Protein AF-A0A523AR61-F1 (afdb_monomer)

Radius of gyration: 23.8 Å; Cα contacts (8 Å, |Δi|>4): 582; chains: 1; bounding box: 83×50×58 Å

Nearest PDB structures (foldseek):
  1ixc-assembly1_B-2  TM=2.707E-01  e=2.380E+00  Cupriavidus necator
  7d98-assembly1_P  TM=3.240E-01  e=8.498E+00  Cupriavidus necator
  6g1d-assembly1_A  TM=2.662E-01  e=9.029E+00  Corynebacterium glutamicum
  6g1b-assembly1_B-2  TM=2.522E-01  e=9.593E+00  Corynebacterium glutamicum

Structure (mmCIF, N/CA/C/O backbone):
data_AF-A0A523AR61-F1
#
_entry.id   AF-A0A523AR61-F1
#
loop_
_atom_site.group_PDB
_atom_site.id
_atom_site.type_symbol
_atom_site.label_atom_id
_atom_site.label_alt_id
_atom_site.label_comp_id
_atom_site.label_asym_id
_atom_site.label_entity_id
_atom_site.label_seq_id
_atom_site.pdbx_PDB_ins_code
_atom_site.Cartn_x
_atom_site.Cartn_y
_atom_site.Cartn_z
_atom_site.occupancy
_atom_site.B_iso_or_equiv
_atom_site.auth_seq_id
_atom_site.auth_comp_id
_atom_site.auth_asym_id
_atom_site.auth_atom_id
_atom_site.pdbx_PDB_model_num
ATOM 1 N N . MET A 1 1 ? -15.881 -0.225 10.773 1.00 90.69 1 MET A N 1
ATOM 2 C CA . MET A 1 1 ? -16.857 -0.546 11.837 1.00 90.69 1 MET A CA 1
ATOM 3 C C . MET A 1 1 ? -16.132 -1.216 12.992 1.00 90.69 1 MET A C 1
ATOM 5 O O . MET A 1 1 ? -15.202 -1.968 12.727 1.00 90.69 1 MET A O 1
ATOM 9 N N . LEU A 1 2 ? -16.506 -0.937 14.234 1.00 94.50 2 LEU A N 1
ATOM 10 C CA . LEU A 1 2 ? -16.004 -1.650 15.404 1.00 94.50 2 LEU A CA 1
ATOM 11 C C . LEU A 1 2 ? -16.952 -2.796 15.759 1.00 94.50 2 LEU A C 1
ATOM 13 O O . LEU A 1 2 ? -18.160 -2.597 15.837 1.00 94.50 2 LEU A O 1
ATOM 17 N N . LEU A 1 3 ? -16.383 -3.977 15.970 1.00 96.38 3 LEU A N 1
ATOM 18 C CA . LEU A 1 3 ? -17.045 -5.137 16.549 1.00 96.38 3 LEU A CA 1
ATOM 19 C C . LEU A 1 3 ? -16.499 -5.345 17.955 1.00 96.38 3 LEU A C 1
ATOM 21 O O . LEU A 1 3 ? -15.290 -5.496 18.130 1.00 96.38 3 LEU A O 1
ATOM 25 N N . PHE A 1 4 ? -17.402 -5.415 18.918 1.00 96.88 4 PHE A N 1
ATOM 26 C CA . PHE A 1 4 ? -17.143 -5.860 20.274 1.00 96.88 4 PHE A CA 1
ATOM 27 C C . PHE A 1 4 ? -17.855 -7.191 20.467 1.00 96.88 4 PHE A C 1
ATOM 29 O O . PHE A 1 4 ? -18.999 -7.353 20.036 1.00 96.88 4 PHE A O 1
ATOM 36 N N . TYR A 1 5 ? -17.185 -8.140 21.106 1.00 95.31 5 TYR A N 1
ATOM 37 C CA . TYR A 1 5 ? -17.820 -9.382 21.511 1.00 95.31 5 TYR A CA 1
ATOM 38 C C . TYR A 1 5 ? -17.422 -9.772 22.926 1.00 95.31 5 TYR A C 1
ATOM 40 O O . TYR A 1 5 ? -16.268 -9.619 23.318 1.00 95.31 5 TYR A O 1
ATOM 48 N N . ASP A 1 6 ? -18.353 -10.354 23.660 1.00 94.62 6 ASP A N 1
ATOM 49 C CA . ASP A 1 6 ? -18.067 -11.082 24.884 1.00 94.62 6 ASP A CA 1
ATOM 50 C C . ASP A 1 6 ? -18.690 -12.472 24.779 1.00 94.62 6 ASP A C 1
ATOM 52 O O . ASP A 1 6 ? -19.864 -12.624 24.456 1.00 94.62 6 ASP A O 1
ATOM 56 N N . ILE A 1 7 ? -17.867 -13.495 24.966 1.00 91.81 7 ILE A N 1
ATOM 57 C CA . ILE A 1 7 ? -18.269 -14.900 24.858 1.00 91.81 7 ILE A CA 1
ATOM 58 C C . ILE A 1 7 ? -17.690 -15.559 26.090 1.00 91.81 7 ILE A C 1
ATOM 60 O O . ILE A 1 7 ? -16.461 -15.667 26.177 1.00 91.81 7 ILE A O 1
ATOM 64 N N . LYS A 1 8 ? -18.519 -15.982 27.040 1.00 87.31 8 LYS A N 1
ATOM 65 C CA . LYS A 1 8 ? -17.988 -16.558 28.274 1.00 87.31 8 LYS A CA 1
ATOM 66 C C . LYS A 1 8 ? -17.356 -17.928 28.000 1.00 87.31 8 LYS A C 1
ATOM 68 O O . LYS A 1 8 ? -17.849 -18.662 27.143 1.00 87.31 8 LYS A O 1
ATOM 73 N N . PRO A 1 9 ? -16.250 -18.296 28.672 1.00 84.00 9 PRO A N 1
ATOM 74 C CA . PRO A 1 9 ? -15.603 -19.596 28.468 1.00 84.00 9 PRO A CA 1
ATOM 75 C C . PRO A 1 9 ? -16.558 -20.794 28.598 1.00 84.00 9 PRO A C 1
ATOM 77 O O . PRO A 1 9 ? -16.481 -21.729 27.806 1.00 84.00 9 PRO A O 1
ATOM 80 N N . GLU A 1 10 ? -17.485 -20.739 29.551 1.00 81.56 10 GLU A N 1
ATOM 81 C CA . GLU A 1 10 ? -18.520 -21.744 29.809 1.00 81.56 10 GLU A CA 1
ATOM 82 C C . GLU A 1 10 ? -19.545 -21.892 28.667 1.00 81.56 10 GLU A C 1
ATOM 84 O O . GLU A 1 10 ? -20.107 -22.977 28.474 1.00 81.56 10 GLU A O 1
ATOM 89 N N . GLU A 1 11 ? -19.738 -20.831 27.881 1.00 75.12 11 GLU A N 1
ATOM 90 C CA . GLU A 1 11 ? -20.634 -20.755 26.721 1.00 75.12 11 GLU A CA 1
ATOM 91 C C . GLU A 1 11 ? -19.897 -21.120 25.407 1.00 75.12 11 GLU A C 1
ATOM 93 O O . GLU A 1 11 ? -20.516 -21.531 24.423 1.00 75.12 11 GLU A O 1
ATOM 98 N N . ASP A 1 12 ? -18.556 -21.087 25.387 1.00 81.50 12 ASP A N 1
ATOM 99 C CA . ASP A 1 12 ? -17.712 -21.358 24.206 1.00 81.50 12 ASP A CA 1
ATOM 100 C C . ASP A 1 12 ? -17.433 -22.858 23.957 1.00 81.50 12 ASP A C 1
ATOM 102 O O . ASP A 1 12 ? -16.378 -23.243 23.447 1.00 81.50 12 ASP A O 1
ATOM 106 N N . ARG A 1 13 ? -18.390 -23.746 24.270 1.00 69.44 13 ARG A N 1
ATOM 107 C CA . ARG A 1 13 ? -18.217 -25.217 24.162 1.00 69.44 13 ARG A CA 1
ATOM 108 C C . ARG A 1 13 ? -17.865 -25.716 22.754 1.00 69.44 13 ARG A C 1
ATOM 110 O O . ARG A 1 13 ? -17.332 -26.808 22.601 1.00 69.44 13 ARG A O 1
ATOM 117 N N . HIS A 1 14 ? -18.155 -24.918 21.727 1.00 76.12 14 HIS A N 1
ATOM 118 C CA . HIS A 1 14 ? -17.950 -25.264 20.316 1.00 76.12 14 HIS A CA 1
ATOM 119 C C . HIS A 1 14 ? -16.815 -24.464 19.654 1.00 76.12 14 HIS A C 1
ATOM 121 O O . HIS A 1 14 ? -16.672 -24.494 18.426 1.00 76.12 14 HIS A O 1
ATOM 127 N N . GLY A 1 15 ? -16.034 -23.704 20.433 1.00 88.94 15 GLY A N 1
ATOM 128 C CA . GLY A 1 15 ? -14.954 -22.860 19.918 1.00 88.94 15 GLY A CA 1
ATOM 129 C C . GLY A 1 15 ? -15.441 -21.753 18.977 1.00 88.94 15 GLY A C 1
ATOM 130 O O . GLY A 1 15 ? -14.740 -21.398 18.021 1.00 88.94 15 GLY A O 1
ATOM 131 N N . ALA A 1 16 ? -16.639 -21.217 19.218 1.00 89.56 16 ALA A N 1
ATOM 132 C CA . ALA A 1 16 ? -17.219 -20.111 18.466 1.00 89.56 16 ALA A CA 1
ATOM 133 C C . ALA A 1 16 ? -16.291 -18.887 18.473 1.00 89.56 16 ALA A C 1
ATOM 135 O O . ALA A 1 16 ? -16.094 -18.266 17.426 1.00 89.56 16 ALA A O 1
ATOM 136 N N . ARG A 1 17 ? -15.606 -18.613 19.594 1.00 91.69 17 ARG A N 1
ATOM 137 C CA . ARG A 1 17 ? -14.592 -17.548 19.676 1.00 91.69 17 ARG A CA 1
ATOM 138 C C . ARG A 1 17 ? -13.453 -17.759 18.679 1.00 91.69 17 ARG A C 1
ATOM 140 O O . ARG A 1 17 ? -13.050 -16.829 17.981 1.00 91.69 17 ARG A O 1
ATOM 147 N N . ILE A 1 18 ? -12.924 -18.981 18.591 1.00 92.50 18 ILE A N 1
ATOM 148 C CA . ILE A 1 18 ? -11.824 -19.312 17.672 1.00 92.50 18 ILE A CA 1
ATOM 149 C C . ILE A 1 18 ? -12.289 -19.170 16.222 1.00 92.50 18 ILE A C 1
ATOM 151 O O . ILE A 1 18 ? -11.563 -18.601 15.400 1.00 92.50 18 ILE A O 1
ATOM 155 N N . ARG A 1 19 ? -13.495 -19.659 15.900 1.00 94.81 19 ARG A N 1
ATOM 156 C CA . ARG A 1 19 ? -14.082 -19.505 14.561 1.00 94.81 19 ARG A CA 1
ATOM 157 C C . ARG A 1 19 ? -14.263 -18.033 14.203 1.00 94.81 19 ARG A C 1
ATOM 159 O O . ARG A 1 19 ? -13.851 -17.640 13.113 1.00 94.81 19 ARG A O 1
ATOM 166 N N . LEU A 1 20 ? -14.771 -17.224 15.135 1.00 95.44 20 LEU A N 1
ATOM 167 C CA . LEU A 1 20 ? -14.940 -15.786 14.947 1.00 95.44 20 LEU A CA 1
ATOM 168 C C . LEU A 1 20 ? -13.596 -15.119 14.669 1.00 95.44 20 LEU A C 1
ATOM 170 O O . LEU A 1 20 ? -13.429 -14.515 13.617 1.00 95.44 20 LEU A O 1
ATOM 174 N N . VAL A 1 21 ? -12.592 -15.302 15.528 1.00 95.44 21 VAL A N 1
ATOM 175 C CA . VAL A 1 21 ? -11.259 -14.701 15.335 1.00 95.44 21 VAL A CA 1
ATOM 176 C C . VAL A 1 21 ? -10.637 -15.102 13.993 1.00 95.44 21 VAL A C 1
ATOM 178 O O . VAL A 1 21 ? -10.048 -14.263 13.305 1.00 95.44 21 VAL A O 1
ATOM 181 N N . ARG A 1 22 ? -10.763 -16.372 13.588 1.00 95.38 22 ARG A N 1
ATOM 182 C CA . ARG A 1 22 ? -10.279 -16.841 12.279 1.00 95.38 22 ARG A CA 1
ATOM 183 C C . ARG A 1 22 ? -11.011 -16.150 11.133 1.00 95.38 22 ARG A C 1
ATOM 185 O O . ARG A 1 22 ? -10.357 -15.706 10.187 1.00 95.38 22 ARG A O 1
ATOM 192 N N . LEU A 1 23 ? -12.332 -16.028 11.230 1.00 95.75 23 LEU A N 1
ATOM 193 C CA . LEU A 1 23 ? -13.145 -15.358 10.224 1.00 95.75 23 LEU A CA 1
ATOM 194 C C . LEU A 1 23 ? -12.807 -13.865 10.143 1.00 95.75 23 LEU A C 1
ATOM 196 O O . LEU A 1 23 ? -12.518 -13.378 9.055 1.00 95.75 23 LEU A O 1
ATOM 200 N N . LEU A 1 24 ? -12.717 -13.162 11.273 1.00 95.50 24 LEU A N 1
ATOM 201 C CA . LEU A 1 24 ? -12.335 -11.747 11.317 1.00 95.50 24 LEU A CA 1
ATOM 202 C C . LEU A 1 24 ? -10.972 -11.522 10.648 1.00 95.50 24 LEU A C 1
ATOM 204 O O . LEU A 1 24 ? -10.848 -10.651 9.789 1.00 95.50 24 LEU A O 1
ATOM 208 N N . ARG A 1 25 ? -9.968 -12.365 10.931 1.00 92.94 25 ARG A N 1
ATOM 209 C CA . ARG A 1 25 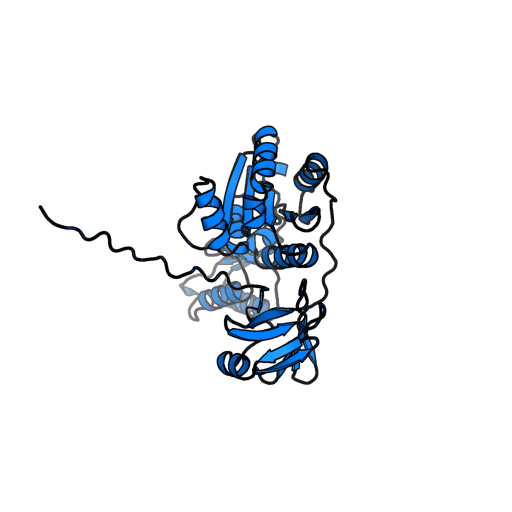? -8.660 -12.311 10.247 1.00 92.94 25 ARG A CA 1
ATOM 210 C C . ARG A 1 25 ? -8.775 -12.561 8.742 1.00 92.94 25 ARG A C 1
ATOM 212 O O . ARG A 1 25 ? -8.189 -11.814 7.958 1.00 92.94 25 ARG A O 1
ATOM 219 N N . LYS A 1 26 ? -9.543 -13.578 8.328 1.00 91.81 26 LYS A N 1
ATOM 220 C CA . LYS A 1 26 ? -9.808 -13.902 6.910 1.00 91.81 26 LYS A CA 1
ATOM 221 C C . LYS A 1 26 ? -10.443 -12.715 6.177 1.00 91.81 26 LYS A C 1
ATOM 223 O O . LYS A 1 26 ? -10.067 -12.438 5.041 1.00 91.81 26 LYS A O 1
ATOM 228 N N . LYS A 1 27 ? -11.343 -11.982 6.838 1.00 90.25 27 LYS A N 1
ATOM 229 C CA . LYS A 1 27 ? -12.013 -10.781 6.308 1.00 90.25 27 LYS A CA 1
ATOM 230 C C . LYS A 1 27 ? -11.173 -9.502 6.425 1.00 90.25 27 LYS A C 1
ATOM 232 O O . LYS A 1 27 ? -11.626 -8.428 6.044 1.00 90.25 27 LYS A O 1
ATOM 237 N N . GLY A 1 28 ? -9.930 -9.594 6.902 1.00 87.62 28 GLY A N 1
ATOM 238 C CA . GLY A 1 28 ? -9.032 -8.446 7.026 1.00 87.62 28 GLY A CA 1
ATOM 239 C C . GLY A 1 28 ? -9.343 -7.529 8.208 1.00 87.62 28 GLY A C 1
ATOM 240 O O . GLY A 1 28 ? -8.922 -6.375 8.190 1.00 87.62 28 GLY A O 1
ATOM 241 N N . GLY A 1 29 ? -10.059 -8.035 9.212 1.00 91.56 29 GLY A N 1
ATOM 242 C CA . GLY A 1 29 ? -10.259 -7.360 10.482 1.00 91.56 29 GLY A CA 1
ATOM 243 C C . GLY A 1 29 ? -8.946 -7.167 11.236 1.00 91.56 29 GLY A C 1
ATOM 244 O O . GLY A 1 29 ? -8.053 -8.019 11.201 1.00 91.56 29 GLY A O 1
ATOM 245 N N . ILE A 1 30 ? -8.846 -6.037 11.925 1.00 89.50 30 ILE A N 1
ATOM 246 C CA . ILE A 1 30 ? -7.683 -5.654 12.719 1.00 89.50 30 ILE A CA 1
ATOM 247 C C . ILE A 1 30 ? -8.055 -5.759 14.199 1.00 89.50 30 ILE A C 1
ATOM 249 O O . ILE A 1 30 ? -8.997 -5.088 14.625 1.00 89.50 30 ILE A O 1
ATOM 253 N N . PRO A 1 31 ? -7.338 -6.568 14.997 1.00 92.25 31 PRO A N 1
ATOM 254 C CA . PRO A 1 31 ? -7.573 -6.621 16.430 1.00 92.25 31 PRO A CA 1
ATOM 255 C C . PRO A 1 31 ? -7.095 -5.317 17.075 1.00 92.25 31 PRO A C 1
ATOM 257 O O . PRO A 1 31 ? -5.940 -4.925 16.907 1.00 92.25 31 PRO A O 1
ATOM 260 N N . ILE A 1 32 ? -7.985 -4.663 17.815 1.00 88.94 32 ILE A N 1
ATOM 261 C CA . ILE A 1 32 ? -7.664 -3.506 18.661 1.00 88.94 32 ILE A CA 1
ATOM 262 C C . ILE A 1 32 ? -7.404 -3.989 20.091 1.00 88.94 32 ILE A C 1
ATOM 264 O O . ILE A 1 32 ? -6.420 -3.609 20.718 1.00 88.94 32 ILE A O 1
ATOM 268 N N . GLN A 1 33 ? -8.258 -4.891 20.576 1.00 90.31 33 GLN A N 1
ATOM 269 C CA . GLN A 1 33 ? -8.109 -5.631 21.829 1.00 90.31 33 GLN A CA 1
ATOM 270 C C . GLN A 1 33 ? -8.530 -7.090 21.600 1.00 90.31 33 GLN A C 1
ATOM 272 O O . GLN A 1 33 ? -8.920 -7.460 20.493 1.00 90.31 33 GLN A O 1
ATOM 277 N N . ARG A 1 34 ? -8.459 -7.942 22.634 1.00 90.06 34 ARG A N 1
ATOM 278 C CA . ARG A 1 34 ? -8.831 -9.366 22.511 1.00 90.06 34 ARG A CA 1
ATOM 279 C C . ARG A 1 34 ? -10.245 -9.549 21.944 1.00 90.06 34 ARG A C 1
ATOM 281 O O . ARG A 1 34 ? -10.419 -10.375 21.057 1.00 90.06 34 ARG A O 1
ATOM 288 N N . SER A 1 35 ? -11.200 -8.759 22.425 1.00 94.19 35 SER A N 1
ATOM 289 C CA . SER A 1 35 ? -12.630 -8.793 22.089 1.00 94.19 35 SER A CA 1
ATOM 290 C C . SER A 1 35 ? -13.098 -7.638 21.197 1.00 94.19 35 SER A C 1
ATOM 292 O O . SER A 1 35 ? -14.284 -7.543 20.898 1.00 94.19 35 SER A O 1
ATOM 294 N N . THR A 1 36 ? -12.183 -6.774 20.746 1.00 95.56 36 THR A N 1
ATOM 295 C CA . THR A 1 36 ? -12.521 -5.554 19.996 1.00 95.56 36 THR A CA 1
ATOM 296 C C . THR A 1 36 ? -11.782 -5.529 18.671 1.00 95.56 36 THR A C 1
ATOM 298 O O . THR A 1 36 ? -10.549 -5.573 18.638 1.00 95.56 36 THR A O 1
ATOM 301 N N . TRP A 1 37 ? -12.525 -5.434 17.574 1.00 95.38 37 TRP A N 1
ATOM 302 C CA . TRP A 1 37 ? -12.000 -5.557 16.219 1.00 95.38 37 TRP A CA 1
ATOM 303 C C . TRP A 1 37 ? -12.475 -4.421 15.327 1.00 95.38 37 TRP A C 1
ATOM 305 O O . TRP A 1 37 ? -13.653 -4.081 15.302 1.00 95.38 37 TRP A O 1
ATOM 315 N N . LEU A 1 38 ? -11.559 -3.874 14.535 1.00 92.81 38 LEU A N 1
ATOM 316 C CA . LEU A 1 38 ? -11.870 -2.934 13.471 1.00 92.81 38 LEU A CA 1
ATOM 317 C C . LEU A 1 38 ? -12.059 -3.694 12.158 1.00 92.81 38 LEU A C 1
ATOM 319 O O . LEU A 1 38 ? -11.165 -4.413 11.711 1.00 92.81 38 LEU A O 1
ATOM 323 N N . LEU A 1 39 ? -13.222 -3.526 11.538 1.00 92.25 39 LEU A N 1
ATOM 324 C CA . LEU A 1 39 ? -13.642 -4.262 10.351 1.00 92.25 39 LEU A CA 1
ATOM 325 C C . LEU A 1 39 ? -13.816 -3.342 9.139 1.00 92.25 39 LEU A C 1
ATOM 327 O O . LEU A 1 39 ? -14.394 -2.255 9.286 1.00 92.25 39 LEU A O 1
ATOM 331 N N . PRO A 1 40 ? -13.370 -3.786 7.945 1.00 86.25 40 PRO A N 1
ATOM 332 C CA . PRO A 1 40 ? -13.609 -3.067 6.697 1.00 86.25 40 PRO A CA 1
ATOM 333 C C . PRO A 1 40 ? -15.076 -3.124 6.256 1.00 86.25 40 PRO A C 1
ATOM 335 O O . PRO A 1 40 ? -15.569 -2.161 5.679 1.00 86.25 40 PRO A O 1
ATOM 338 N N . SER A 1 41 ? -15.766 -4.232 6.530 1.00 88.75 41 SER A N 1
ATOM 339 C CA . SER A 1 41 ? -17.131 -4.512 6.074 1.00 88.75 41 SER A CA 1
ATOM 340 C C . SER A 1 41 ? -17.716 -5.713 6.818 1.00 88.75 41 SER A C 1
ATOM 342 O O . SER A 1 41 ? -16.961 -6.555 7.312 1.00 88.75 41 SER A O 1
ATOM 344 N N . LEU A 1 42 ? -19.044 -5.817 6.828 1.00 91.38 42 LEU A N 1
ATOM 345 C CA . LEU A 1 42 ? -19.785 -7.021 7.206 1.00 91.38 42 LEU A CA 1
ATOM 346 C C . LEU A 1 42 ? -20.217 -7.769 5.952 1.00 91.38 42 LEU A C 1
ATOM 348 O O . LEU A 1 42 ? -20.625 -7.142 4.978 1.00 91.38 42 LEU A O 1
ATOM 352 N N . ASP A 1 43 ? -20.160 -9.093 5.991 1.00 92.62 43 ASP A N 1
ATOM 353 C CA . ASP A 1 43 ? -20.754 -9.945 4.967 1.00 92.62 43 ASP A CA 1
ATOM 354 C C . ASP A 1 43 ? -21.632 -11.027 5.595 1.00 92.62 43 ASP A C 1
ATOM 356 O O . ASP A 1 43 ? -21.643 -11.202 6.814 1.00 92.62 43 ASP A O 1
ATOM 360 N N . GLU A 1 44 ? -22.381 -11.748 4.762 1.00 95.81 44 GLU A N 1
ATOM 361 C CA . GLU A 1 44 ? -23.329 -12.763 5.227 1.00 95.81 44 GLU A CA 1
ATOM 362 C C . GLU A 1 44 ? -22.671 -13.874 6.054 1.00 95.81 44 GLU A C 1
ATOM 364 O O . GLU A 1 44 ? -23.255 -14.332 7.032 1.00 95.81 44 GLU A O 1
ATOM 369 N N . GLU A 1 45 ? -21.458 -14.308 5.685 1.00 96.38 45 GLU A N 1
ATOM 370 C CA . GLU A 1 45 ? -20.722 -15.350 6.417 1.00 96.38 45 GLU A CA 1
ATOM 371 C C . GLU A 1 45 ? -20.431 -14.884 7.849 1.00 96.38 45 GLU A C 1
ATOM 373 O O . GLU A 1 45 ? -20.647 -15.634 8.803 1.00 96.38 45 GLU A O 1
ATOM 378 N N . LEU A 1 46 ? -19.975 -13.636 8.008 1.00 96.19 46 LEU A N 1
ATOM 379 C CA . LEU A 1 46 ? -19.734 -13.048 9.320 1.00 96.19 46 LEU A CA 1
ATOM 380 C C . LEU A 1 46 ? -21.037 -12.836 10.094 1.00 96.19 46 LEU A C 1
ATOM 382 O O . LEU A 1 46 ? -21.094 -13.203 11.263 1.00 96.19 46 LEU A O 1
ATOM 386 N N . MET A 1 47 ? -22.083 -12.312 9.454 1.00 96.38 47 MET A N 1
ATOM 387 C CA . MET A 1 47 ? -23.374 -12.073 10.109 1.00 96.38 47 MET A CA 1
ATOM 388 C C . MET A 1 47 ? -23.986 -13.356 10.676 1.00 96.38 47 MET A C 1
ATOM 390 O O . MET A 1 47 ? -24.404 -13.364 11.830 1.00 96.38 47 MET A O 1
ATOM 394 N N . ARG A 1 48 ? -23.961 -14.460 9.919 1.00 96.25 48 ARG A N 1
ATOM 395 C CA . ARG A 1 48 ? -24.466 -15.762 10.393 1.00 96.25 48 ARG A CA 1
ATOM 396 C C . ARG A 1 48 ? -23.731 -16.246 11.641 1.00 96.25 48 ARG A C 1
ATOM 398 O O . ARG A 1 48 ? -24.363 -16.730 12.572 1.00 96.25 48 ARG A O 1
ATOM 405 N N . LEU A 1 49 ? -22.405 -16.099 11.675 1.00 95.44 49 LEU A N 1
ATOM 406 C CA . LEU A 1 49 ? -21.617 -16.503 12.840 1.00 95.44 49 LEU A CA 1
ATOM 407 C C . LEU A 1 49 ? -21.873 -15.601 14.056 1.00 95.44 49 LEU A C 1
ATOM 409 O O . LEU A 1 49 ? -21.856 -16.086 15.182 1.00 95.44 49 LEU A O 1
ATOM 413 N N . LEU A 1 50 ? -22.089 -14.300 13.844 1.00 95.69 50 LEU A N 1
ATOM 414 C CA . LEU A 1 50 ? -22.423 -13.376 14.929 1.00 95.69 50 LEU A CA 1
ATOM 415 C C . LEU A 1 50 ? -23.792 -13.700 15.545 1.00 95.69 50 LEU A C 1
ATOM 417 O O . LEU A 1 50 ? -23.900 -13.689 16.768 1.00 95.69 50 LEU A O 1
ATOM 421 N N . GLU A 1 51 ? -24.798 -14.047 14.737 1.00 95.38 51 GLU A N 1
ATOM 422 C CA . GLU A 1 51 ? -26.106 -14.486 15.250 1.00 95.38 51 GLU A CA 1
ATOM 423 C C . GLU A 1 51 ? -26.017 -15.820 16.000 1.00 95.38 51 GLU A C 1
ATOM 425 O O . GLU A 1 51 ? -26.521 -15.919 17.115 1.00 95.38 51 GLU A O 1
ATOM 430 N N . GLU A 1 52 ? -25.265 -16.801 15.484 1.00 93.94 52 GLU A N 1
ATOM 431 C CA . GLU A 1 52 ? -25.024 -18.066 16.202 1.00 93.94 52 GLU A CA 1
ATOM 432 C C . GLU A 1 52 ? -24.418 -17.827 17.599 1.00 93.94 52 GLU A C 1
ATOM 434 O O . GLU A 1 52 ? -24.726 -18.531 18.562 1.00 93.94 52 GLU A O 1
ATOM 439 N N . ILE A 1 53 ? -23.528 -16.836 17.723 1.00 93.75 53 ILE A N 1
ATOM 440 C CA . ILE A 1 53 ? -22.924 -16.466 19.008 1.00 93.75 53 ILE A CA 1
ATOM 441 C C . ILE A 1 53 ? -23.967 -15.842 19.940 1.00 93.75 53 ILE A C 1
ATOM 443 O O . ILE A 1 53 ? -23.987 -16.185 21.123 1.00 93.75 53 ILE A O 1
ATOM 447 N N . ARG A 1 54 ? -24.841 -14.971 19.422 1.00 93.25 54 ARG A N 1
ATOM 448 C CA . ARG A 1 54 ? -25.919 -14.343 20.202 1.00 93.25 54 ARG A CA 1
ATOM 449 C C . ARG A 1 54 ? -26.914 -15.369 20.732 1.00 93.25 54 ARG A C 1
ATOM 451 O O . ARG A 1 54 ? -27.255 -15.325 21.910 1.00 93.25 54 ARG A O 1
ATOM 458 N N . GLU A 1 55 ? -27.324 -16.325 19.902 1.00 92.12 55 GLU A N 1
ATOM 459 C CA . GLU A 1 55 ? -28.233 -17.416 20.289 1.00 92.12 55 GLU A CA 1
ATOM 460 C C . GLU A 1 55 ? -27.672 -18.279 21.430 1.00 92.12 55 GLU A C 1
ATOM 462 O O . GLU A 1 55 ? -28.424 -18.839 22.224 1.00 92.12 55 GLU A O 1
ATOM 467 N N . LYS A 1 56 ? -26.343 -18.361 21.541 1.00 89.88 56 LYS A N 1
ATOM 468 C CA . LYS A 1 56 ? -25.637 -19.123 22.581 1.00 89.88 56 LYS A CA 1
ATOM 469 C C . LYS A 1 56 ? -25.330 -18.313 23.844 1.00 89.88 56 LYS A C 1
ATOM 471 O O . LYS A 1 56 ? -24.605 -18.808 24.702 1.00 89.88 56 LYS A O 1
ATOM 476 N N . GLY A 1 57 ? -25.872 -17.100 23.963 1.00 90.31 57 GLY A N 1
ATOM 477 C CA . GLY A 1 57 ? -25.695 -16.222 25.126 1.00 90.31 57 GLY A CA 1
ATOM 478 C C . GLY A 1 57 ? -24.534 -15.230 25.013 1.00 90.31 57 GLY A C 1
ATOM 479 O O . GLY A 1 57 ? -24.369 -14.388 25.893 1.00 90.31 57 GLY A O 1
ATOM 480 N N . GLY A 1 58 ? -23.767 -15.269 23.918 1.00 92.69 58 GLY A N 1
ATOM 481 C CA . GLY A 1 58 ? -22.696 -14.310 23.675 1.00 92.69 58 GLY A CA 1
ATOM 482 C C . GLY A 1 58 ? -23.229 -12.903 23.397 1.00 92.69 58 GLY A C 1
ATOM 483 O O . GLY A 1 58 ? -24.241 -12.709 22.722 1.00 92.69 58 GLY A O 1
ATOM 484 N N . VAL A 1 59 ? -22.512 -11.890 23.873 1.00 94.81 59 VAL A N 1
ATOM 485 C CA . VAL A 1 59 ? -22.838 -10.482 23.631 1.00 94.81 59 VAL A CA 1
ATOM 486 C C . VAL A 1 59 ? -22.073 -10.004 22.407 1.00 94.81 59 VAL A C 1
ATOM 488 O O . VAL A 1 59 ? -20.852 -10.115 22.354 1.00 94.81 59 VAL A O 1
ATOM 491 N N . ILE A 1 60 ? -22.779 -9.435 21.432 1.00 95.56 60 ILE A N 1
ATOM 492 C CA . ILE A 1 60 ? -22.194 -8.802 20.247 1.00 95.56 60 ILE A CA 1
ATOM 493 C C . ILE A 1 60 ? -22.668 -7.353 20.189 1.00 95.56 60 ILE A C 1
ATOM 495 O O . ILE A 1 60 ? -23.866 -7.090 20.263 1.00 95.56 60 ILE A O 1
ATOM 499 N N . PHE A 1 61 ? -21.739 -6.419 20.006 1.00 95.19 61 PHE A N 1
ATOM 500 C CA . PHE A 1 61 ? -22.052 -5.016 19.766 1.00 95.19 61 PHE A CA 1
ATOM 501 C C . PHE A 1 61 ? -21.292 -4.505 18.544 1.00 95.19 61 PHE A C 1
ATOM 503 O O . PHE A 1 61 ? -20.091 -4.739 18.383 1.00 95.19 61 PHE A O 1
ATOM 510 N N . LEU A 1 62 ? -22.007 -3.802 17.671 1.00 94.69 62 LEU A N 1
ATOM 511 C CA . LEU A 1 62 ? -21.465 -3.189 16.470 1.00 94.69 62 LEU A CA 1
ATOM 512 C C . LEU A 1 62 ? -21.600 -1.677 16.589 1.00 94.69 62 LEU A C 1
ATOM 514 O O . LEU A 1 62 ? -22.675 -1.169 16.890 1.00 94.69 62 LEU A O 1
ATOM 518 N N . SER A 1 63 ? -20.513 -0.964 16.319 1.00 93.06 63 SER A N 1
ATOM 519 C CA . SER A 1 63 ? -20.509 0.494 16.268 1.00 93.06 63 SER A CA 1
ATOM 520 C C . SER A 1 63 ? -19.925 0.968 14.955 1.00 93.06 63 SER A C 1
ATOM 522 O O . SER A 1 63 ? -18.908 0.452 14.472 1.00 93.06 63 SER A O 1
ATOM 524 N N . GLU A 1 64 ? -20.509 2.023 14.400 1.00 89.44 64 GLU A N 1
ATOM 525 C CA . GLU A 1 64 ? -19.826 2.782 13.366 1.00 89.44 64 GLU A CA 1
ATOM 526 C C . GLU A 1 64 ? -18.480 3.290 13.891 1.00 89.44 64 GLU A C 1
ATOM 528 O O . GLU A 1 64 ? -18.306 3.583 15.076 1.00 89.44 64 GLU A O 1
ATOM 533 N N . TRP A 1 65 ? -17.495 3.330 12.995 1.00 85.75 65 TRP A N 1
ATOM 534 C CA . TRP A 1 65 ? -16.161 3.832 13.299 1.00 85.75 65 TRP A CA 1
ATOM 535 C C . TRP A 1 65 ? -15.861 5.002 12.382 1.00 85.75 65 TRP A C 1
ATOM 537 O O . TRP A 1 65 ? -15.756 4.822 11.166 1.00 85.75 65 TRP A O 1
ATOM 547 N N . LYS A 1 66 ? -15.674 6.176 12.977 1.00 85.12 66 LYS A N 1
ATOM 548 C CA . LYS A 1 66 ? -15.199 7.372 12.293 1.00 85.12 66 LYS A CA 1
ATOM 549 C C . LYS A 1 66 ? -13.939 7.848 13.016 1.00 85.12 66 LYS A C 1
ATOM 551 O O . LYS A 1 66 ? -14.058 8.452 14.079 1.00 85.12 66 LYS A O 1
ATOM 556 N N . PRO A 1 67 ? -12.739 7.529 12.500 1.00 82.38 67 PRO A N 1
ATOM 557 C CA . PRO A 1 67 ? -11.510 7.958 13.145 1.00 82.38 67 PRO A CA 1
ATOM 558 C C . PRO A 1 67 ? -11.420 9.483 13.082 1.00 82.38 67 PRO A C 1
ATOM 560 O O . PRO A 1 67 ? -11.653 10.071 12.025 1.00 82.38 67 PRO A O 1
ATOM 563 N N . ILE A 1 68 ? -11.078 10.095 14.212 1.00 81.44 68 ILE A N 1
ATOM 564 C CA . ILE A 1 68 ? -10.759 11.518 14.316 1.00 81.44 68 ILE A CA 1
ATOM 565 C C . ILE A 1 68 ? -9.246 11.597 14.552 1.00 81.44 68 ILE A C 1
ATOM 567 O O . ILE A 1 68 ? -8.778 11.120 15.592 1.00 81.44 68 ILE A O 1
ATOM 571 N N . PRO A 1 69 ? -8.458 12.122 13.598 1.00 77.19 69 PRO A N 1
ATOM 572 C CA . PRO A 1 69 ? -7.032 12.343 13.786 1.00 77.19 69 PRO A CA 1
ATOM 573 C C . PRO A 1 69 ? -6.760 13.150 15.055 1.00 77.19 69 PRO A C 1
ATOM 575 O O . PRO A 1 69 ? -7.419 14.153 15.323 1.00 77.19 69 PRO A O 1
ATOM 578 N N . LEU A 1 70 ? -5.741 12.757 15.824 1.00 78.69 70 LEU A N 1
ATOM 579 C CA . LEU A 1 70 ? -5.426 13.435 17.084 1.00 78.69 70 LEU A CA 1
ATOM 580 C C . LEU A 1 70 ? -5.143 14.931 16.879 1.00 78.69 70 LEU A C 1
ATOM 582 O O . LEU A 1 70 ? -5.478 15.729 17.746 1.00 78.69 70 LEU A O 1
ATOM 586 N N . ARG A 1 71 ? -4.581 15.320 15.730 1.00 80.06 71 ARG A N 1
ATOM 587 C CA . ARG A 1 71 ? -4.351 16.720 15.345 1.00 80.06 71 ARG A CA 1
ATOM 588 C C . ARG A 1 71 ? -5.626 17.549 15.191 1.00 80.06 71 ARG A C 1
ATOM 590 O O . ARG A 1 71 ? -5.575 18.743 15.444 1.00 80.06 71 ARG A O 1
ATOM 597 N N . GLU A 1 72 ? -6.755 16.951 14.816 1.00 79.62 72 GLU A N 1
ATOM 598 C CA . GLU A 1 72 ? -8.030 17.685 14.757 1.00 79.62 72 GLU A CA 1
ATOM 599 C C . GLU A 1 72 ? -8.513 18.078 16.161 1.00 79.62 72 GLU A C 1
ATOM 601 O O . GLU A 1 72 ? -9.162 19.104 16.341 1.00 79.62 72 GLU A O 1
ATOM 606 N N . ILE A 1 73 ? -8.148 17.286 17.172 1.00 82.94 73 ILE A N 1
ATOM 607 C CA . ILE A 1 73 ? -8.474 17.544 18.580 1.00 82.94 73 ILE A CA 1
ATOM 608 C C . ILE A 1 73 ? -7.396 18.427 19.226 1.00 82.94 73 ILE A C 1
ATOM 610 O O . ILE A 1 73 ? -7.680 19.331 20.016 1.00 82.94 73 ILE A O 1
ATOM 614 N N . LYS A 1 74 ? -6.128 18.163 18.902 1.00 81.69 74 LYS A N 1
ATOM 615 C CA . LYS A 1 74 ? -4.967 18.808 19.504 1.00 81.69 74 LYS A CA 1
ATOM 616 C C . LYS A 1 74 ? -4.665 20.131 18.801 1.00 81.69 74 LYS A C 1
ATOM 618 O O . LYS A 1 74 ? -4.063 20.161 17.735 1.00 81.69 74 LYS A O 1
ATOM 623 N N . LYS A 1 75 ? -4.994 21.240 19.465 1.00 71.94 75 LYS A N 1
ATOM 624 C CA . LYS A 1 75 ? -4.800 22.605 18.941 1.00 71.94 75 LYS A CA 1
ATOM 625 C C . LYS A 1 75 ? -3.337 23.077 18.877 1.00 71.94 75 LYS A C 1
ATOM 627 O O . LYS A 1 75 ? -3.075 24.124 18.297 1.00 71.94 75 LYS A O 1
ATOM 632 N N . SER A 1 76 ? -2.389 22.362 19.490 1.00 76.75 76 SER A N 1
ATOM 633 C CA . SER A 1 76 ? -0.988 22.798 19.587 1.00 76.75 76 SER A CA 1
ATOM 634 C C . SER A 1 76 ? 0.023 21.644 19.628 1.00 76.75 76 SER A C 1
ATOM 636 O O . SER A 1 76 ? -0.298 20.490 19.915 1.00 76.75 76 SER A O 1
ATOM 638 N N . GLY A 1 77 ? 1.290 21.957 19.360 1.00 79.50 77 GLY A N 1
ATOM 639 C CA . GLY A 1 77 ? 2.410 21.015 19.387 1.00 79.50 77 GLY A CA 1
ATOM 640 C C . GLY A 1 77 ? 2.857 20.543 17.999 1.00 79.50 77 GLY A C 1
ATOM 641 O O . GLY A 1 77 ? 2.251 20.900 16.992 1.00 79.50 77 GLY A O 1
ATOM 642 N N . PRO A 1 78 ? 3.951 19.766 17.939 1.00 87.69 78 PRO A N 1
ATOM 643 C CA . PRO A 1 78 ? 4.618 19.470 16.679 1.00 87.69 78 PRO A CA 1
ATOM 644 C C . PRO A 1 78 ? 3.788 18.519 15.818 1.00 87.69 78 PRO A C 1
ATOM 646 O O . PRO A 1 78 ? 3.273 17.519 16.324 1.00 87.69 78 PRO A O 1
ATOM 649 N N . ILE A 1 79 ? 3.734 18.810 14.517 1.00 93.38 79 ILE A N 1
ATOM 650 C CA . ILE A 1 79 ? 3.209 17.888 13.507 1.00 93.38 79 ILE A CA 1
ATOM 651 C C . ILE A 1 79 ? 4.184 16.718 13.381 1.00 93.38 79 ILE A C 1
ATOM 653 O O . ILE A 1 79 ? 5.400 16.917 13.323 1.00 93.38 79 ILE A O 1
ATOM 657 N N . ARG A 1 80 ? 3.651 15.500 13.336 1.00 95.62 80 ARG A N 1
ATOM 658 C CA . ARG A 1 80 ? 4.409 14.258 13.178 1.00 95.62 80 ARG A CA 1
ATOM 659 C C . ARG A 1 80 ? 4.108 13.624 11.831 1.00 95.62 80 ARG A C 1
ATOM 661 O O . ARG A 1 80 ? 2.950 13.348 11.520 1.00 95.62 80 ARG A O 1
ATOM 668 N N . VAL A 1 81 ? 5.153 13.351 11.059 1.00 97.31 81 VAL A N 1
ATOM 669 C CA . VAL A 1 81 ? 5.046 12.731 9.736 1.00 97.31 81 VAL A CA 1
ATOM 670 C C . VAL A 1 81 ? 5.867 11.451 9.692 1.00 97.3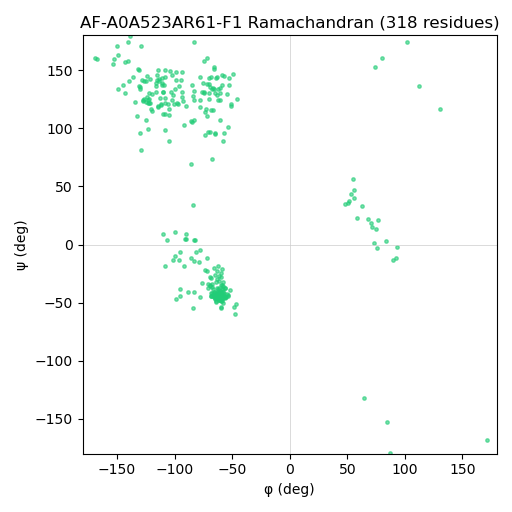1 81 VAL A C 1
ATOM 672 O O . VAL A 1 81 ? 7.076 11.466 9.906 1.00 97.31 81 VAL A O 1
ATOM 675 N N . GLY A 1 82 ? 5.212 10.333 9.386 1.00 96.62 82 GLY A N 1
ATOM 676 C CA . GLY A 1 82 ? 5.913 9.098 9.041 1.00 96.62 82 GLY A CA 1
ATOM 677 C C . GLY A 1 82 ? 6.301 9.113 7.565 1.00 96.62 82 GLY A C 1
ATOM 678 O O . GLY A 1 82 ? 5.433 9.274 6.711 1.00 96.62 82 GLY A O 1
ATOM 679 N N . VAL A 1 83 ? 7.579 8.930 7.250 1.00 96.56 83 VAL A N 1
ATOM 680 C CA . VAL A 1 83 ? 8.114 8.980 5.884 1.00 96.56 83 VAL A CA 1
ATOM 681 C C . VAL A 1 83 ? 8.573 7.589 5.460 1.00 96.56 83 VAL A C 1
ATOM 683 O O . VAL A 1 83 ? 9.459 7.007 6.077 1.00 96.56 83 VAL A O 1
ATOM 686 N N . VAL A 1 84 ? 8.009 7.054 4.380 1.00 95.12 84 VAL A N 1
ATOM 687 C CA . VAL A 1 84 ? 8.474 5.819 3.737 1.00 95.12 84 VAL A CA 1
ATOM 688 C C . VAL A 1 84 ? 9.188 6.169 2.446 1.00 95.12 84 VAL A C 1
ATOM 690 O O . VAL A 1 84 ? 8.581 6.721 1.534 1.00 95.12 84 VAL A O 1
ATOM 693 N N . ILE A 1 85 ? 10.457 5.791 2.342 1.00 93.25 85 ILE A N 1
ATOM 694 C CA . ILE A 1 85 ? 11.262 5.957 1.132 1.00 93.25 85 ILE A CA 1
ATOM 695 C C . ILE A 1 85 ? 11.358 4.607 0.429 1.00 93.25 85 ILE A C 1
ATOM 697 O O . ILE A 1 85 ? 11.760 3.600 1.025 1.00 93.25 85 ILE A O 1
ATOM 701 N N . GLN A 1 86 ? 10.957 4.574 -0.839 1.00 90.44 86 GLN A N 1
ATOM 702 C CA . GLN A 1 86 ? 10.910 3.366 -1.654 1.00 90.44 86 GLN A CA 1
ATOM 703 C C . GLN A 1 86 ? 11.760 3.507 -2.919 1.00 90.44 86 GLN A C 1
ATOM 705 O O . GLN A 1 86 ? 11.527 4.369 -3.768 1.00 90.44 86 GLN A O 1
ATOM 710 N N . GLY A 1 87 ? 12.680 2.554 -3.088 1.00 82.56 87 GLY A N 1
ATOM 711 C CA . GLY A 1 87 ? 13.631 2.524 -4.199 1.00 82.56 87 GLY A CA 1
ATOM 712 C C . GLY A 1 87 ? 14.910 3.312 -3.913 1.00 82.56 87 GLY A C 1
ATOM 713 O O . GLY A 1 87 ? 15.098 3.835 -2.820 1.00 82.56 87 GLY A O 1
ATOM 714 N N . THR A 1 88 ? 15.815 3.344 -4.892 1.00 85.69 88 THR A N 1
ATOM 715 C CA . THR A 1 88 ? 17.110 4.037 -4.768 1.00 85.69 88 THR A CA 1
ATOM 716 C C . THR A 1 88 ? 17.064 5.443 -5.338 1.00 85.69 88 THR A C 1
ATOM 718 O O . THR A 1 88 ? 17.611 6.350 -4.729 1.00 85.69 88 THR A O 1
ATOM 721 N N . ARG A 1 89 ? 16.358 5.637 -6.461 1.00 87.69 89 ARG A N 1
ATOM 722 C CA . ARG A 1 89 ? 16.359 6.892 -7.226 1.00 87.69 89 ARG A CA 1
ATOM 723 C C . ARG A 1 89 ? 16.020 8.108 -6.379 1.00 87.69 89 ARG A C 1
ATOM 725 O O . ARG A 1 89 ? 16.727 9.094 -6.443 1.00 87.69 89 ARG A O 1
ATOM 732 N N . ALA A 1 90 ? 15.000 8.020 -5.527 1.00 87.56 90 ALA A N 1
ATOM 733 C CA . ALA A 1 90 ? 14.619 9.146 -4.679 1.00 87.56 90 ALA A CA 1
ATOM 734 C C . ALA A 1 90 ? 15.734 9.586 -3.704 1.00 87.56 90 ALA A C 1
ATOM 736 O O . ALA A 1 90 ? 15.768 10.749 -3.313 1.00 87.56 90 ALA A O 1
ATOM 737 N N . ILE A 1 91 ? 16.629 8.667 -3.325 1.00 88.50 91 ILE A N 1
ATOM 738 C CA . ILE A 1 91 ? 17.814 8.935 -2.500 1.00 88.50 91 ILE A CA 1
ATOM 739 C C . ILE A 1 91 ? 18.958 9.430 -3.392 1.00 88.50 91 ILE A C 1
ATOM 741 O O . ILE A 1 91 ? 19.482 10.512 -3.165 1.00 88.50 91 ILE A O 1
ATOM 745 N N . GLU A 1 92 ? 19.309 8.662 -4.428 1.00 86.50 92 GLU A N 1
ATOM 746 C CA . GLU A 1 92 ? 20.436 8.937 -5.336 1.00 86.50 92 GLU A CA 1
ATOM 747 C C . GLU A 1 92 ? 20.275 10.269 -6.098 1.00 86.50 92 GLU A C 1
ATOM 749 O O . GLU A 1 92 ? 21.261 10.937 -6.381 1.00 86.50 92 GLU A O 1
ATOM 754 N N . GLU A 1 93 ? 19.040 10.677 -6.402 1.00 89.25 93 GLU A N 1
ATOM 755 C CA . GLU A 1 93 ? 18.705 11.935 -7.089 1.00 89.25 93 GLU A CA 1
ATOM 756 C C . GLU A 1 93 ? 18.468 13.107 -6.108 1.00 89.25 93 GLU A C 1
ATOM 758 O O . GLU A 1 93 ? 18.062 14.190 -6.525 1.00 89.25 93 GLU A O 1
ATOM 763 N N . GLY A 1 94 ? 18.667 12.911 -4.798 1.00 90.12 94 GLY A N 1
ATOM 764 C CA . GLY A 1 94 ? 18.616 13.972 -3.779 1.00 90.12 94 GLY A CA 1
ATOM 765 C C . GLY A 1 94 ? 17.218 14.469 -3.376 1.00 90.12 94 GLY A C 1
ATOM 766 O O . GLY A 1 94 ? 17.090 15.288 -2.464 1.00 90.12 94 GLY A O 1
ATOM 767 N N . MET A 1 95 ? 16.139 13.973 -3.992 1.00 92.88 95 MET A N 1
ATOM 768 C CA . MET A 1 95 ? 14.774 14.409 -3.656 1.00 92.88 95 MET A CA 1
ATOM 769 C C . MET A 1 95 ? 14.385 14.062 -2.211 1.00 92.88 95 MET A C 1
ATOM 771 O O . MET A 1 95 ? 13.708 14.848 -1.549 1.00 92.88 95 MET A O 1
ATOM 775 N N . ALA A 1 96 ? 14.819 12.902 -1.709 1.00 93.12 96 ALA A N 1
ATOM 776 C CA . ALA A 1 96 ? 14.578 12.496 -0.328 1.00 93.12 96 ALA A CA 1
ATOM 777 C C . ALA A 1 96 ? 15.164 13.509 0.657 1.00 93.12 96 ALA A C 1
ATOM 779 O O . ALA A 1 96 ? 14.458 13.976 1.546 1.00 93.12 96 ALA A O 1
ATOM 780 N N . GLU A 1 97 ? 16.420 13.899 0.455 1.00 93.25 97 GLU A N 1
ATOM 781 C CA . GLU A 1 97 ? 17.086 14.895 1.289 1.00 93.25 97 GLU A CA 1
ATOM 782 C C . GLU A 1 97 ? 16.380 16.252 1.222 1.00 93.25 97 GLU A C 1
ATOM 784 O O . GLU A 1 97 ? 16.079 16.849 2.256 1.00 93.25 97 GLU A O 1
ATOM 789 N N . ARG A 1 98 ? 16.039 16.713 0.011 1.00 95.62 98 ARG A N 1
ATOM 790 C CA . ARG A 1 98 ? 15.316 17.976 -0.192 1.00 95.62 98 ARG A CA 1
ATOM 791 C C . ARG A 1 98 ? 13.999 18.008 0.583 1.00 95.62 98 ARG A C 1
ATOM 793 O O . ARG A 1 98 ? 13.699 19.001 1.239 1.00 95.62 98 ARG A O 1
ATOM 800 N N . ILE A 1 99 ? 13.220 16.929 0.526 1.00 96.62 99 ILE A N 1
ATOM 801 C CA . ILE A 1 99 ? 11.952 16.811 1.255 1.00 96.62 99 ILE A CA 1
ATOM 802 C C . ILE A 1 99 ? 12.183 16.809 2.764 1.00 96.62 99 ILE A C 1
ATOM 804 O O . ILE A 1 99 ? 11.479 17.519 3.476 1.00 96.62 99 ILE A O 1
ATOM 808 N N . LEU A 1 100 ? 13.151 16.039 3.264 1.00 95.50 100 LEU A N 1
ATOM 809 C CA . LEU A 1 100 ? 13.422 15.977 4.701 1.00 95.50 100 LEU A CA 1
ATOM 810 C C . LEU A 1 100 ? 13.849 17.340 5.257 1.00 95.50 100 LEU A C 1
ATOM 812 O O . LEU A 1 100 ? 13.308 17.751 6.280 1.00 95.50 100 LEU A O 1
ATOM 816 N N . ARG A 1 101 ? 14.703 18.083 4.539 1.00 97.00 101 ARG A N 1
ATOM 817 C CA . ARG A 1 101 ? 15.079 19.462 4.900 1.00 97.00 101 ARG A CA 1
ATOM 818 C C . ARG A 1 101 ? 13.881 20.416 4.898 1.00 97.00 101 ARG A C 1
ATOM 820 O O . ARG A 1 101 ? 13.780 21.272 5.770 1.00 97.00 101 ARG A O 1
ATOM 827 N N . LEU A 1 102 ? 12.951 20.272 3.948 1.00 98.12 102 LEU A N 1
ATOM 828 C CA . LEU A 1 102 ? 11.709 21.059 3.946 1.00 98.12 102 LEU A CA 1
ATOM 829 C C . LEU A 1 102 ? 10.842 20.749 5.171 1.00 98.12 102 LEU A C 1
ATOM 831 O O . LEU A 1 102 ? 10.355 21.672 5.818 1.00 98.12 102 LEU A O 1
ATOM 835 N N . LEU A 1 103 ? 10.659 19.466 5.501 1.00 97.62 103 LEU A N 1
ATOM 836 C CA . LEU A 1 103 ? 9.884 19.049 6.674 1.00 97.62 103 LEU A CA 1
ATOM 837 C C . LEU A 1 103 ? 10.520 19.576 7.969 1.00 97.62 103 LEU A C 1
ATOM 839 O O . LEU A 1 103 ? 9.816 20.145 8.804 1.00 97.62 103 LEU A O 1
ATOM 843 N N . GLU A 1 104 ? 11.839 19.455 8.102 1.00 96.25 104 GLU A N 1
ATOM 844 C CA . GLU A 1 104 ? 12.603 20.001 9.226 1.00 96.25 104 GLU A CA 1
ATOM 845 C C . GLU A 1 104 ? 12.449 21.524 9.332 1.00 96.25 104 GLU A C 1
ATOM 847 O O . GLU A 1 104 ? 12.079 22.032 10.390 1.00 96.25 104 GLU A O 1
ATOM 852 N N . GLY A 1 105 ? 12.615 22.252 8.222 1.00 96.88 105 GLY A N 1
ATOM 853 C CA . GLY A 1 105 ? 12.417 23.704 8.164 1.00 96.88 105 GLY A CA 1
ATOM 854 C C . GLY A 1 105 ? 10.986 24.152 8.488 1.00 96.88 105 GLY A C 1
ATOM 855 O O . GLY A 1 105 ? 10.759 25.304 8.848 1.00 96.88 105 GLY A O 1
ATOM 856 N N . TRP A 1 106 ? 10.003 23.252 8.408 1.00 96.38 106 TRP A N 1
ATOM 857 C CA . TRP A 1 106 ? 8.626 23.496 8.850 1.00 96.38 106 TRP A CA 1
ATOM 858 C C . TRP A 1 106 ? 8.369 23.111 10.313 1.00 96.38 106 TRP A C 1
ATOM 860 O O . TRP A 1 106 ? 7.218 23.164 10.750 1.00 96.38 106 TRP A O 1
ATOM 870 N N . GLY A 1 107 ? 9.396 22.694 11.058 1.00 95.25 107 GLY A N 1
ATOM 871 C CA . GLY A 1 107 ? 9.272 22.217 12.437 1.00 95.25 107 GLY A CA 1
ATOM 872 C C . GLY A 1 107 ? 8.520 20.887 12.559 1.00 95.25 107 GLY A C 1
ATOM 873 O O . GLY A 1 107 ? 7.958 20.586 13.616 1.00 95.25 107 GLY A O 1
ATOM 874 N N . ILE A 1 108 ? 8.454 20.102 11.479 1.00 95.88 108 ILE A N 1
ATOM 875 C CA . ILE A 1 108 ? 7.770 18.809 11.456 1.00 95.88 108 ILE A CA 1
ATOM 876 C C . ILE A 1 108 ? 8.710 17.731 11.989 1.00 95.88 108 ILE A C 1
ATOM 878 O O . ILE A 1 108 ? 9.814 17.541 11.487 1.00 95.88 108 ILE A O 1
ATOM 882 N N . LYS A 1 109 ? 8.237 16.963 12.972 1.00 95.50 109 LYS A N 1
ATOM 883 C CA . LYS A 1 109 ? 8.947 15.781 13.462 1.00 95.50 109 LYS A CA 1
ATOM 884 C C . LYS A 1 109 ? 8.744 14.624 12.496 1.00 95.50 109 LYS A C 1
ATOM 886 O O . LYS A 1 109 ? 7.604 14.242 12.226 1.00 95.50 109 LYS A O 1
ATOM 891 N N . THR A 1 110 ? 9.834 14.049 12.009 1.00 95.25 110 THR A N 1
ATOM 892 C CA . THR A 1 110 ? 9.801 12.944 11.052 1.00 95.25 110 THR A CA 1
ATOM 893 C C . THR A 1 110 ? 10.225 11.632 11.701 1.00 95.25 110 THR A C 1
ATOM 895 O O . THR A 1 110 ? 11.096 11.596 12.565 1.00 95.25 110 THR A O 1
ATOM 898 N N . GLU A 1 111 ? 9.596 10.535 11.285 1.00 94.19 111 GLU A N 1
ATOM 899 C CA . GLU A 1 111 ? 10.126 9.187 11.495 1.00 94.19 111 GLU A CA 1
ATOM 900 C C . GLU A 1 111 ? 10.263 8.510 10.135 1.00 94.19 111 GLU A C 1
ATOM 902 O O . GLU A 1 111 ? 9.290 8.434 9.383 1.00 94.19 111 GLU A O 1
ATOM 907 N N . ILE A 1 112 ? 11.461 8.029 9.808 1.00 92.19 112 ILE A N 1
ATOM 908 C CA . ILE A 1 112 ? 11.804 7.606 8.450 1.00 92.19 112 ILE A CA 1
ATOM 909 C C . ILE A 1 112 ? 11.938 6.082 8.391 1.00 92.19 112 ILE A C 1
ATOM 911 O O . ILE A 1 112 ? 12.546 5.447 9.248 1.00 92.19 112 ILE A O 1
ATOM 915 N N . ARG A 1 113 ? 11.389 5.473 7.339 1.00 91.44 113 ARG A N 1
ATOM 916 C CA . ARG A 1 113 ? 11.571 4.059 7.001 1.00 91.44 113 ARG A CA 1
ATOM 917 C C . ARG A 1 113 ? 12.023 3.924 5.561 1.00 91.44 113 ARG A C 1
ATOM 919 O O . ARG A 1 113 ? 11.327 4.335 4.635 1.00 91.44 113 ARG A O 1
ATOM 926 N N . ILE A 1 114 ? 13.159 3.268 5.363 1.00 89.19 114 ILE A N 1
ATOM 927 C CA . ILE A 1 114 ? 13.655 2.925 4.030 1.00 89.19 114 ILE A CA 1
ATOM 928 C C . ILE A 1 114 ? 13.270 1.481 3.714 1.00 89.19 114 ILE A C 1
ATOM 930 O O . ILE A 1 114 ? 13.625 0.533 4.429 1.00 89.19 114 ILE A O 1
ATOM 934 N N . SER A 1 115 ? 12.525 1.323 2.627 1.00 84.38 115 SER A N 1
ATOM 935 C CA . SER A 1 115 ? 11.941 0.052 2.212 1.00 84.38 115 SER A CA 1
ATOM 936 C C . SER A 1 115 ? 12.716 -0.601 1.064 1.00 84.38 115 SER A C 1
ATOM 938 O O . SER A 1 115 ? 13.291 0.055 0.193 1.00 84.38 115 SER A O 1
ATOM 940 N N . GLY A 1 116 ? 12.742 -1.937 1.087 1.00 78.75 116 GLY A N 1
ATOM 941 C CA . GLY A 1 116 ? 13.477 -2.758 0.125 1.00 78.75 116 GLY A CA 1
ATOM 942 C C . GLY A 1 116 ? 15.000 -2.773 0.320 1.00 78.75 116 GLY A C 1
ATOM 943 O O . GLY A 1 116 ? 15.616 -1.828 0.805 1.00 78.75 116 GLY A O 1
ATOM 944 N N . THR A 1 117 ? 15.630 -3.870 -0.107 1.00 79.50 117 THR A N 1
ATOM 945 C CA . THR A 1 117 ? 17.084 -4.074 0.014 1.00 79.50 117 THR A CA 1
ATOM 946 C C . THR A 1 117 ? 17.878 -2.979 -0.691 1.00 79.50 117 THR A C 1
ATOM 948 O O . THR A 1 117 ? 18.800 -2.417 -0.117 1.00 79.50 117 THR A O 1
ATOM 951 N N . MET A 1 118 ? 17.496 -2.640 -1.924 1.00 80.94 118 MET A N 1
ATOM 952 C CA . MET A 1 118 ? 18.238 -1.673 -2.736 1.00 80.94 118 MET A CA 1
ATOM 953 C C . MET A 1 118 ? 18.186 -0.263 -2.147 1.00 80.94 118 MET A C 1
ATOM 955 O O . MET A 1 118 ? 19.220 0.389 -2.073 1.00 80.94 118 MET A O 1
ATOM 959 N N . GLY A 1 119 ? 17.011 0.186 -1.686 1.00 81.94 119 GLY A N 1
ATOM 960 C CA . GLY A 1 119 ? 16.864 1.499 -1.053 1.00 81.94 119 GLY A CA 1
ATOM 961 C C . GLY A 1 119 ? 17.737 1.629 0.193 1.00 81.94 119 GLY A C 1
ATOM 962 O O . GLY A 1 119 ? 18.408 2.639 0.366 1.00 81.94 119 GLY A O 1
ATOM 963 N N . ARG A 1 120 ? 17.816 0.574 1.017 1.00 81.19 120 ARG A N 1
ATOM 964 C CA . ARG A 1 120 ? 18.700 0.557 2.194 1.00 81.19 120 ARG A CA 1
ATOM 965 C C . ARG A 1 120 ? 20.174 0.625 1.828 1.00 81.19 120 ARG A C 1
ATOM 967 O O . ARG A 1 120 ? 20.912 1.349 2.478 1.00 81.19 120 ARG A O 1
ATOM 974 N N . MET A 1 121 ? 20.599 -0.091 0.789 1.00 81.94 121 MET A N 1
ATOM 975 C CA . MET A 1 121 ? 21.984 -0.000 0.319 1.00 81.94 121 MET A CA 1
ATOM 976 C C . MET A 1 121 ? 22.318 1.408 -0.182 1.00 81.94 121 MET A C 1
ATOM 978 O O . MET A 1 121 ? 23.391 1.913 0.130 1.00 81.94 121 MET A O 1
ATOM 982 N N . ALA A 1 122 ? 21.396 2.049 -0.907 1.00 83.50 122 ALA A N 1
ATOM 983 C CA . ALA A 1 122 ? 21.567 3.432 -1.350 1.00 83.50 122 ALA A CA 1
ATOM 984 C C . ALA A 1 122 ? 21.653 4.401 -0.158 1.00 83.50 122 ALA A C 1
ATOM 986 O O . ALA A 1 122 ? 22.560 5.225 -0.107 1.00 83.50 122 ALA A O 1
ATOM 987 N N . ALA A 1 123 ? 20.776 4.250 0.836 1.00 84.12 123 ALA A N 1
ATOM 988 C CA . ALA A 1 123 ? 20.818 5.035 2.067 1.00 84.12 123 ALA A CA 1
ATOM 989 C C . ALA A 1 123 ? 22.157 4.881 2.809 1.00 84.12 123 ALA A C 1
ATOM 991 O O . ALA A 1 123 ? 22.819 5.876 3.087 1.00 84.12 123 ALA A O 1
ATOM 992 N N . LEU A 1 124 ? 22.607 3.641 3.034 1.00 82.94 124 LEU A N 1
ATOM 993 C CA . LEU A 1 124 ? 23.894 3.359 3.678 1.00 82.94 124 LEU A CA 1
ATOM 994 C C . LEU A 1 124 ? 25.068 3.980 2.913 1.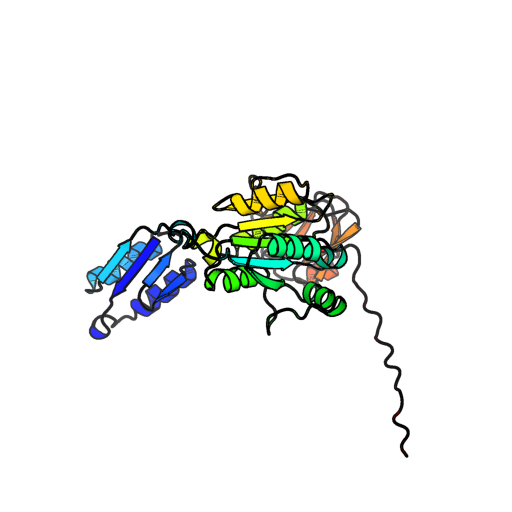00 82.94 124 LEU A C 1
ATOM 996 O O . LEU A 1 124 ? 25.964 4.547 3.529 1.00 82.94 124 LEU A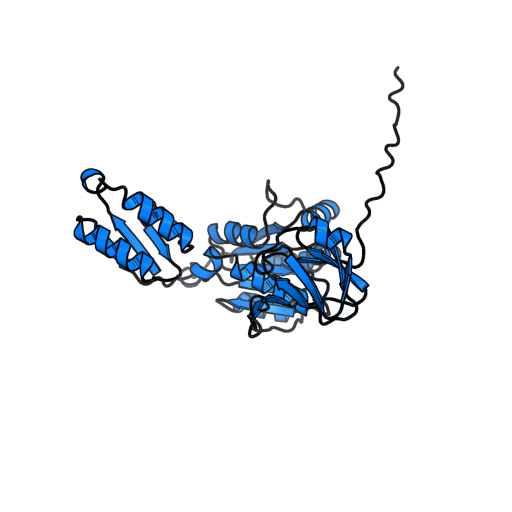 O 1
ATOM 1000 N N . SER A 1 125 ? 25.055 3.922 1.576 1.00 79.12 125 SER A N 1
ATOM 1001 C CA . SER A 1 125 ? 26.109 4.537 0.754 1.00 79.12 125 SER A CA 1
ATOM 1002 C C . SER A 1 125 ? 26.158 6.065 0.847 1.00 79.12 125 SER A C 1
ATOM 1004 O O . SER A 1 125 ? 27.190 6.651 0.550 1.00 79.12 125 SER A O 1
ATOM 1006 N N . GLN A 1 126 ? 25.061 6.694 1.274 1.00 79.62 126 GLN A N 1
ATOM 1007 C CA . GLN A 1 126 ? 24.944 8.137 1.491 1.00 79.62 126 GLN A CA 1
ATOM 1008 C C . GLN A 1 126 ? 25.092 8.516 2.976 1.00 79.62 126 GLN A C 1
ATOM 1010 O O . GLN A 1 126 ? 24.800 9.645 3.358 1.00 79.62 126 GLN A O 1
ATOM 1015 N N . GLY A 1 127 ? 25.508 7.577 3.835 1.00 78.69 127 GLY A N 1
ATOM 1016 C CA . GLY A 1 127 ? 25.675 7.812 5.272 1.00 78.69 127 GLY A CA 1
ATOM 1017 C C . GLY A 1 127 ? 24.365 7.887 6.062 1.00 78.69 127 GLY A C 1
ATOM 1018 O O . GLY A 1 127 ? 24.369 8.323 7.208 1.00 78.69 127 GLY A O 1
ATOM 1019 N N . TRP A 1 128 ? 23.235 7.474 5.479 1.00 79.00 128 TRP A N 1
ATOM 1020 C CA . TRP A 1 128 ? 21.958 7.431 6.188 1.00 79.00 128 TRP A CA 1
ATOM 1021 C C . TRP A 1 128 ? 21.877 6.130 6.986 1.00 79.00 128 TRP A C 1
ATOM 1023 O O . TRP A 1 128 ? 21.665 5.048 6.425 1.00 79.00 128 TRP A O 1
ATOM 1033 N N . GLU A 1 129 ? 22.002 6.227 8.306 1.00 65.00 129 GLU A N 1
ATOM 1034 C CA . GLU A 1 129 ? 21.664 5.127 9.204 1.00 65.00 129 GLU A CA 1
ATOM 1035 C C . GLU A 1 129 ? 20.139 4.999 9.267 1.00 65.00 129 GLU A C 1
ATOM 1037 O O . GLU A 1 129 ? 19.451 5.714 9.984 1.00 65.00 129 GLU A O 1
ATOM 1042 N N . GLY A 1 130 ? 19.577 4.131 8.427 1.00 57.09 130 GLY A N 1
ATOM 1043 C CA . GLY A 1 130 ? 18.139 3.895 8.423 1.00 57.09 130 GLY A CA 1
ATOM 1044 C C . GLY A 1 130 ? 17.663 3.198 9.699 1.00 57.09 130 GLY A C 1
ATOM 1045 O O . GLY A 1 130 ? 18.196 2.159 10.092 1.00 57.09 130 GLY A O 1
ATOM 1046 N N . ASP A 1 131 ? 16.576 3.696 10.278 1.00 56.47 131 ASP A N 1
ATOM 1047 C CA . ASP A 1 131 ? 15.923 3.070 11.421 1.00 56.47 131 ASP A CA 1
ATOM 1048 C C . ASP A 1 131 ? 15.321 1.710 11.007 1.00 56.47 131 ASP A C 1
ATOM 1050 O O . ASP A 1 131 ? 14.358 1.641 10.233 1.00 56.47 131 ASP A O 1
ATOM 1054 N N . GLY A 1 132 ? 15.808 0.600 11.571 1.00 54.34 132 GLY A N 1
ATOM 1055 C CA . GLY A 1 132 ? 15.030 -0.644 11.688 1.00 54.34 132 GLY A CA 1
ATOM 1056 C C . GLY A 1 132 ? 15.703 -1.943 11.232 1.00 54.34 132 GLY A C 1
ATOM 1057 O O . GLY A 1 132 ? 15.927 -2.199 10.042 1.00 54.34 132 GLY A O 1
ATOM 1058 N N . LYS A 1 133 ? 15.897 -2.846 12.202 1.00 49.41 133 LYS A N 1
ATOM 1059 C CA . LYS A 1 133 ? 16.155 -4.276 11.982 1.00 49.41 133 LYS A CA 1
ATOM 1060 C C . LYS A 1 133 ? 14.963 -4.910 11.244 1.00 49.41 133 LYS A C 1
ATOM 1062 O O . LYS A 1 133 ? 13.839 -4.843 11.726 1.00 49.41 133 LYS A O 1
ATOM 1067 N N . GLY A 1 134 ? 15.228 -5.553 10.104 1.00 55.81 134 GLY A N 1
ATOM 1068 C CA . GLY A 1 134 ? 14.261 -6.377 9.362 1.00 55.81 134 GLY A CA 1
ATOM 1069 C C . GLY A 1 134 ? 13.838 -5.799 8.009 1.00 55.81 134 GLY A C 1
ATOM 1070 O O . GLY A 1 134 ? 13.581 -4.607 7.887 1.00 55.81 134 GLY A O 1
ATOM 1071 N N . PHE A 1 135 ? 13.777 -6.646 6.977 1.00 61.84 135 PHE A N 1
ATOM 1072 C CA . PHE A 1 135 ? 13.287 -6.283 5.645 1.00 61.84 135 PHE A CA 1
ATOM 1073 C C . PHE A 1 135 ? 11.759 -6.132 5.672 1.00 61.84 135 PHE A C 1
ATOM 1075 O O . PHE A 1 135 ? 11.059 -7.126 5.851 1.00 61.84 135 PHE A O 1
ATOM 1082 N N . SER A 1 136 ? 11.241 -4.919 5.455 1.00 74.12 136 SER A N 1
ATOM 1083 C CA . SER A 1 136 ? 9.800 -4.673 5.328 1.00 74.12 136 SER A CA 1
ATOM 1084 C C . SER A 1 136 ? 9.426 -4.211 3.916 1.00 74.12 136 SER A C 1
ATOM 1086 O O . SER A 1 136 ? 10.161 -3.484 3.235 1.00 74.12 136 SER A O 1
ATOM 1088 N N . LEU A 1 137 ? 8.270 -4.681 3.443 1.00 88.00 137 LEU A N 1
ATOM 1089 C CA . LEU A 1 137 ? 7.621 -4.150 2.246 1.00 88.00 137 LEU A CA 1
ATOM 1090 C C . LEU A 1 137 ? 7.180 -2.699 2.510 1.00 88.00 137 LEU A C 1
ATOM 1092 O O . LEU A 1 137 ? 6.838 -2.375 3.646 1.00 88.00 137 LEU A O 1
ATOM 1096 N N . PRO A 1 138 ? 7.076 -1.828 1.491 1.00 91.50 138 PRO A N 1
ATOM 1097 C CA . PRO A 1 138 ? 6.696 -0.428 1.715 1.00 91.50 138 PRO A CA 1
ATOM 1098 C C . PRO A 1 138 ? 5.327 -0.271 2.394 1.00 91.50 138 PRO A C 1
ATOM 1100 O O . PRO A 1 138 ? 5.141 0.605 3.231 1.00 91.50 138 PRO A O 1
ATOM 1103 N N . SER A 1 139 ? 4.372 -1.158 2.093 1.00 92.69 139 SER A N 1
ATOM 1104 C CA . SER A 1 139 ? 3.068 -1.174 2.764 1.00 92.69 139 SER A CA 1
ATOM 1105 C C . SER A 1 139 ? 3.173 -1.576 4.237 1.00 92.69 139 SER A C 1
ATOM 1107 O O . SER A 1 139 ? 2.424 -1.064 5.055 1.00 92.69 139 SER A O 1
ATOM 1109 N N . GLN A 1 140 ? 4.111 -2.463 4.591 1.00 91.62 140 GLN A N 1
ATOM 1110 C CA . GLN A 1 140 ? 4.387 -2.824 5.985 1.00 91.62 140 GLN A CA 1
ATOM 1111 C C . GLN A 1 140 ? 5.077 -1.675 6.729 1.00 91.62 140 GLN A C 1
ATOM 1113 O O . GLN A 1 140 ? 4.730 -1.407 7.871 1.00 91.62 140 GLN A O 1
ATOM 1118 N N . ALA A 1 141 ? 5.980 -0.943 6.072 1.00 92.62 141 ALA A N 1
ATOM 1119 C CA . ALA A 1 141 ? 6.574 0.262 6.647 1.00 92.62 141 ALA A CA 1
ATOM 1120 C C . ALA A 1 141 ? 5.510 1.341 6.935 1.00 92.62 141 ALA A C 1
ATOM 1122 O O . ALA A 1 141 ? 5.515 1.936 8.011 1.00 92.62 141 ALA A O 1
ATOM 1123 N N . LEU A 1 142 ? 4.548 1.547 6.021 1.00 94.94 142 LEU A N 1
ATOM 1124 C CA . LEU A 1 142 ? 3.399 2.431 6.267 1.00 94.94 142 LEU A CA 1
ATOM 1125 C C . LEU A 1 142 ? 2.537 1.951 7.442 1.00 94.94 142 LEU A C 1
ATOM 1127 O O . LEU A 1 142 ? 2.088 2.761 8.243 1.00 94.94 142 LEU A O 1
ATOM 1131 N N . GLU A 1 143 ? 2.307 0.644 7.559 1.00 92.81 143 GLU A N 1
ATOM 1132 C CA . GLU A 1 143 ? 1.575 0.035 8.675 1.00 92.81 143 GLU A CA 1
ATOM 1133 C C . GLU A 1 143 ? 2.280 0.243 10.022 1.00 92.81 143 GLU A C 1
ATOM 1135 O O . GLU A 1 143 ? 1.645 0.597 11.012 1.00 92.81 143 GLU A O 1
ATOM 1140 N N . GLU A 1 144 ? 3.592 0.013 10.073 1.00 92.00 144 GLU A N 1
ATOM 1141 C CA . GLU A 1 144 ? 4.427 0.214 11.261 1.00 92.00 144 GLU A CA 1
ATOM 1142 C C . GLU A 1 144 ? 4.415 1.673 11.713 1.00 92.00 144 GLU A C 1
ATOM 1144 O O . GLU A 1 144 ? 4.164 1.942 12.888 1.00 92.00 144 GLU A O 1
ATOM 1149 N N . LEU A 1 145 ? 4.606 2.609 10.779 1.00 93.69 145 LEU A N 1
ATOM 1150 C CA . LEU A 1 145 ? 4.497 4.039 11.062 1.00 93.69 145 LEU A CA 1
ATOM 1151 C C . LEU A 1 145 ? 3.073 4.412 11.478 1.00 93.69 145 LEU A C 1
ATOM 1153 O O . LEU A 1 145 ? 2.898 5.116 12.464 1.00 93.69 145 LEU A O 1
ATOM 1157 N N . GLY A 1 146 ? 2.050 3.887 10.801 1.00 92.25 146 GLY A N 1
ATOM 1158 C CA . GLY A 1 146 ? 0.646 4.137 11.127 1.00 92.25 146 GLY A CA 1
ATOM 1159 C C . GLY A 1 146 ? 0.270 3.729 12.555 1.00 92.25 146 GLY A C 1
ATOM 1160 O O . GLY A 1 146 ? -0.475 4.449 13.217 1.00 92.25 146 GLY A O 1
ATOM 1161 N N . ARG A 1 147 ? 0.843 2.637 13.087 1.00 90.06 147 ARG A N 1
ATOM 1162 C CA . ARG A 1 147 ? 0.644 2.216 14.493 1.00 90.06 147 ARG A CA 1
ATOM 1163 C C . ARG A 1 147 ? 1.167 3.224 15.511 1.00 90.06 147 ARG A C 1
ATOM 1165 O O . ARG A 1 147 ? 0.696 3.234 16.643 1.00 90.06 147 ARG A O 1
ATOM 1172 N N . LYS A 1 148 ? 2.114 4.076 15.119 1.00 90.50 148 LYS A N 1
ATOM 1173 C CA . LYS A 1 148 ? 2.650 5.148 15.967 1.00 90.50 148 LYS A CA 1
ATOM 1174 C C . LYS A 1 148 ? 1.787 6.411 15.956 1.00 90.50 148 LYS A C 1
ATOM 1176 O O . LYS A 1 148 ? 2.148 7.392 16.602 1.00 90.50 148 LYS A O 1
ATOM 1181 N N . ASN A 1 149 ? 0.645 6.367 15.265 1.00 88.19 149 ASN A N 1
ATOM 1182 C CA . ASN A 1 149 ? -0.351 7.432 15.206 1.00 88.19 149 ASN A CA 1
ATOM 1183 C C . ASN A 1 149 ? 0.229 8.795 14.756 1.00 88.19 149 ASN A C 1
ATOM 1185 O O . ASN A 1 149 ? 0.143 9.777 15.505 1.00 88.19 149 ASN A O 1
ATOM 1189 N N . PRO A 1 150 ? 0.880 8.861 13.575 1.00 93.88 150 PRO A N 1
ATOM 1190 C CA . PRO A 1 150 ? 1.358 10.114 13.009 1.00 93.88 150 PRO A CA 1
ATOM 1191 C C . PRO A 1 150 ? 0.182 10.961 12.509 1.00 93.88 150 PRO A C 1
ATOM 1193 O O . PRO A 1 150 ? -0.898 10.441 12.227 1.00 93.88 150 PRO A O 1
ATOM 1196 N N . ASP A 1 151 ? 0.413 12.262 12.348 1.00 94.69 151 ASP A N 1
ATOM 1197 C CA . ASP A 1 151 ? -0.596 13.173 11.798 1.00 94.69 151 ASP A CA 1
ATOM 1198 C C . ASP A 1 151 ? -0.711 13.010 10.278 1.00 94.69 151 ASP A C 1
ATOM 1200 O O . ASP A 1 151 ? -1.799 13.122 9.719 1.00 94.69 151 ASP A O 1
ATOM 1204 N N . PHE A 1 152 ? 0.408 12.697 9.615 1.00 96.25 152 PHE A N 1
ATOM 1205 C CA . PHE A 1 152 ? 0.445 12.360 8.196 1.00 96.25 152 PHE A CA 1
ATOM 1206 C C . PHE A 1 152 ? 1.424 11.226 7.910 1.00 96.25 152 PHE A C 1
ATOM 1208 O O . PHE A 1 152 ? 2.406 11.003 8.624 1.00 96.25 152 PHE A O 1
ATOM 1215 N N . LEU A 1 153 ? 1.195 10.558 6.790 1.00 97.81 153 LEU A N 1
ATOM 1216 C CA . LEU A 1 153 ? 2.145 9.666 6.154 1.00 97.81 153 LEU A CA 1
ATOM 1217 C C . LEU A 1 153 ? 2.588 10.253 4.814 1.00 97.81 153 LEU A C 1
ATOM 1219 O O . LEU A 1 153 ? 1.789 10.802 4.051 1.00 97.81 153 LEU A O 1
ATOM 1223 N N . LEU A 1 154 ? 3.872 10.093 4.525 1.00 98.38 154 LEU A N 1
ATOM 1224 C CA . LEU A 1 154 ? 4.498 10.477 3.275 1.00 98.38 154 LEU A CA 1
ATOM 1225 C C . LEU A 1 154 ? 5.148 9.252 2.639 1.00 98.38 154 LEU A C 1
ATOM 1227 O O . LEU A 1 154 ? 6.020 8.625 3.232 1.00 98.38 154 LEU A O 1
ATOM 1231 N N . LEU A 1 155 ? 4.738 8.921 1.422 1.00 97.69 155 LEU A N 1
ATOM 1232 C CA . LEU A 1 155 ? 5.343 7.879 0.606 1.00 97.69 155 LEU A CA 1
ATOM 1233 C C . LEU A 1 155 ? 6.188 8.526 -0.495 1.00 97.69 155 LEU A C 1
ATOM 1235 O O . LEU A 1 155 ? 5.657 9.118 -1.426 1.00 97.69 155 LEU A O 1
ATOM 1239 N N . LEU A 1 156 ? 7.503 8.386 -0.418 1.00 96.00 156 LEU A N 1
ATOM 1240 C CA . LEU A 1 156 ? 8.418 8.839 -1.456 1.00 96.00 156 LEU A CA 1
ATOM 1241 C C . LEU A 1 156 ? 8.776 7.672 -2.376 1.00 96.00 156 LEU A C 1
ATOM 1243 O O . LEU A 1 156 ? 9.331 6.663 -1.934 1.00 96.00 156 LEU A O 1
ATOM 1247 N N . THR A 1 157 ? 8.472 7.811 -3.662 1.00 93.94 157 THR A N 1
ATOM 1248 C CA . THR A 1 157 ? 8.773 6.812 -4.691 1.00 93.94 157 THR A CA 1
ATOM 1249 C C . THR A 1 157 ? 9.646 7.412 -5.784 1.00 93.94 157 THR A C 1
ATOM 1251 O O . THR A 1 157 ? 9.467 8.561 -6.164 1.00 93.94 157 THR A O 1
ATOM 1254 N N . GLY A 1 158 ? 10.584 6.622 -6.307 1.00 88.94 158 GLY A N 1
ATOM 1255 C CA . GLY A 1 158 ? 11.382 6.990 -7.480 1.00 88.94 158 GLY A CA 1
ATOM 1256 C C . GLY A 1 158 ? 11.353 5.878 -8.517 1.00 88.94 158 GLY A C 1
ATOM 1257 O O . GLY A 1 158 ? 12.240 5.020 -8.565 1.00 88.94 158 GLY A O 1
ATOM 1258 N N . CYS A 1 159 ? 10.283 5.834 -9.304 1.00 88.44 159 CYS A N 1
ATOM 1259 C CA . CYS A 1 159 ? 10.070 4.812 -10.321 1.00 88.44 159 CYS A CA 1
ATOM 1260 C C . CYS A 1 159 ? 10.790 5.129 -11.633 1.00 88.44 159 CYS A C 1
ATOM 1262 O O . CYS A 1 159 ? 11.392 6.177 -11.823 1.00 88.44 159 CYS A O 1
ATOM 1264 N N . LYS A 1 160 ? 10.742 4.189 -12.581 1.00 85.12 160 LYS A N 1
ATOM 1265 C CA . LYS A 1 160 ? 11.265 4.399 -13.942 1.00 85.12 160 LYS A CA 1
ATOM 1266 C C . LYS A 1 160 ? 10.417 5.344 -14.804 1.00 85.12 160 LYS A C 1
ATOM 1268 O O . LYS A 1 160 ? 10.937 5.888 -15.770 1.00 85.12 160 LYS A O 1
ATOM 1273 N N . SER A 1 161 ? 9.139 5.497 -14.471 1.00 87.62 161 SER A N 1
ATOM 1274 C CA . SER A 1 161 ? 8.182 6.387 -15.128 1.00 87.62 161 SER A CA 1
ATOM 1275 C C . SER A 1 161 ? 7.103 6.807 -14.138 1.00 87.62 161 SER A C 1
ATOM 1277 O O . SER A 1 161 ? 6.872 6.108 -13.138 1.00 87.62 161 SER A O 1
ATOM 1279 N N . LEU A 1 162 ? 6.418 7.906 -14.446 1.00 89.06 162 LEU A N 1
ATOM 1280 C CA . LEU A 1 162 ? 5.335 8.438 -13.627 1.00 89.06 162 LEU A CA 1
ATOM 1281 C C . LEU A 1 162 ? 4.179 7.435 -13.491 1.00 89.06 162 LEU A C 1
ATOM 1283 O O . LEU A 1 162 ? 3.705 7.163 -12.390 1.00 89.06 162 LEU A O 1
ATOM 1287 N N . GLU A 1 163 ? 3.783 6.798 -14.595 1.00 86.75 163 GLU A N 1
ATOM 1288 C CA . GLU A 1 163 ? 2.719 5.783 -14.619 1.00 86.75 163 GLU A CA 1
ATOM 1289 C C . GLU A 1 163 ? 3.014 4.599 -13.677 1.00 86.75 163 GLU A C 1
ATOM 1291 O O . GLU A 1 163 ? 2.142 4.136 -12.930 1.00 86.75 163 GLU A O 1
ATOM 1296 N N . ASN A 1 164 ? 4.260 4.110 -13.677 1.00 86.50 164 ASN A N 1
ATOM 1297 C CA . ASN A 1 164 ? 4.668 3.042 -12.768 1.00 86.50 164 ASN A CA 1
ATOM 1298 C C . ASN A 1 164 ? 4.683 3.519 -11.309 1.00 86.50 164 ASN A C 1
ATOM 1300 O O . ASN A 1 164 ? 4.304 2.758 -10.419 1.00 86.50 164 ASN A O 1
ATOM 1304 N N . GLY A 1 165 ? 5.087 4.769 -11.081 1.00 90.88 165 GLY A N 1
ATOM 1305 C CA . GLY A 1 165 ? 5.094 5.429 -9.779 1.00 90.88 165 GLY A CA 1
ATOM 1306 C C . GLY A 1 165 ? 3.730 5.524 -9.127 1.00 90.88 165 GLY A C 1
ATOM 1307 O O . GLY A 1 165 ? 3.523 5.025 -8.017 1.00 90.88 165 GLY A O 1
ATOM 1308 N N . VAL A 1 166 ? 2.768 6.082 -9.857 1.00 89.81 166 VAL A N 1
ATOM 1309 C CA . VAL A 1 166 ? 1.376 6.214 -9.411 1.00 89.81 166 VAL A CA 1
ATOM 1310 C C . VAL A 1 166 ? 0.785 4.842 -9.077 1.00 89.81 166 VAL A C 1
ATOM 1312 O O . VAL A 1 166 ? 0.132 4.658 -8.048 1.00 89.81 166 VAL A O 1
ATOM 1315 N N . TYR A 1 167 ? 1.056 3.833 -9.908 1.00 87.38 167 TYR A N 1
ATOM 1316 C CA . TYR A 1 167 ? 0.580 2.483 -9.628 1.00 87.38 167 TYR A CA 1
ATOM 1317 C C . TYR A 1 167 ? 1.239 1.827 -8.421 1.00 87.38 167 TYR A C 1
ATOM 1319 O O . TYR A 1 167 ? 0.566 1.149 -7.641 1.00 87.38 167 TYR A O 1
ATOM 1327 N N . MET A 1 168 ? 2.559 1.944 -8.303 1.00 88.56 168 MET A N 1
ATOM 1328 C CA . MET A 1 168 ? 3.264 1.374 -7.166 1.00 88.56 168 MET A CA 1
ATOM 1329 C C . MET A 1 168 ? 2.733 1.999 -5.876 1.00 88.56 168 MET A C 1
ATOM 1331 O O . MET A 1 168 ? 2.407 1.255 -4.952 1.00 88.56 168 MET A O 1
ATOM 1335 N N . GLY A 1 169 ? 2.541 3.321 -5.879 1.00 92.75 169 GLY A N 1
ATOM 1336 C CA . GLY A 1 169 ? 1.825 4.069 -4.854 1.00 92.75 169 GLY A CA 1
ATOM 1337 C C . GLY A 1 169 ? 0.492 3.433 -4.491 1.00 92.75 169 GLY A C 1
ATOM 1338 O O . GLY A 1 169 ? 0.332 2.956 -3.370 1.00 92.75 169 GLY A O 1
ATOM 1339 N N . ARG A 1 170 ? -0.413 3.293 -5.469 1.00 90.25 170 ARG A N 1
ATOM 1340 C CA . ARG A 1 170 ? -1.715 2.628 -5.288 1.00 90.25 170 ARG A CA 1
ATOM 1341 C C . ARG A 1 170 ? -1.579 1.279 -4.596 1.00 90.25 170 ARG A C 1
ATOM 1343 O O . ARG A 1 170 ? -2.245 1.031 -3.598 1.00 90.25 170 ARG A O 1
ATOM 1350 N N . LYS A 1 171 ? -0.732 0.390 -5.125 1.00 88.50 171 LYS A N 1
ATOM 1351 C CA . LYS A 1 171 ? -0.572 -0.965 -4.585 1.00 88.50 171 LYS A CA 1
ATOM 1352 C C . LYS A 1 171 ? -0.085 -0.917 -3.138 1.00 88.50 171 LYS A C 1
ATOM 1354 O O . LYS A 1 171 ? -0.518 -1.726 -2.322 1.00 88.50 171 LYS A O 1
ATOM 1359 N N . ILE A 1 172 ? 0.830 -0.006 -2.824 1.00 92.62 172 ILE A N 1
ATOM 1360 C CA . ILE A 1 172 ? 1.343 0.182 -1.469 1.00 92.62 172 ILE A CA 1
ATOM 1361 C C . ILE A 1 172 ? 0.214 0.656 -0.543 1.00 92.62 172 ILE A C 1
ATOM 1363 O O . ILE A 1 172 ? -0.009 0.021 0.488 1.00 92.62 172 ILE A O 1
ATOM 1367 N N . VAL A 1 173 ? -0.543 1.685 -0.944 1.00 92.50 173 VAL A N 1
ATOM 1368 C CA . VAL A 1 173 ? -1.681 2.229 -0.183 1.00 92.50 173 VAL A CA 1
ATOM 1369 C C . VAL A 1 173 ? -2.769 1.174 0.025 1.00 92.50 173 VAL A C 1
ATOM 1371 O O . VAL A 1 173 ? -3.216 0.960 1.147 1.00 92.50 173 VAL A O 1
ATOM 1374 N N . GLU A 1 174 ? -3.171 0.457 -1.028 1.00 88.25 174 GLU A N 1
ATOM 1375 C CA . GLU A 1 174 ? -4.216 -0.573 -0.968 1.00 88.25 174 GLU A CA 1
ATOM 1376 C C . GLU A 1 174 ? -3.871 -1.702 0.009 1.00 88.25 174 GLU A C 1
ATOM 1378 O O . GLU A 1 174 ? -4.774 -2.225 0.668 1.00 88.25 174 GLU A O 1
ATOM 1383 N N . ASN A 1 175 ? -2.583 -2.049 0.113 1.00 89.00 175 ASN A N 1
ATOM 1384 C CA . ASN A 1 175 ? -2.081 -3.088 1.012 1.00 89.00 175 ASN A CA 1
ATOM 1385 C C . ASN A 1 175 ? -1.792 -2.588 2.439 1.00 89.00 175 ASN A C 1
ATOM 1387 O O . ASN A 1 175 ? -1.612 -3.422 3.326 1.00 89.00 175 ASN A O 1
ATOM 1391 N N . ALA A 1 176 ? -1.777 -1.274 2.680 1.00 91.56 176 ALA A N 1
ATOM 1392 C CA . ALA A 1 176 ? -1.691 -0.676 4.014 1.00 91.56 176 ALA A CA 1
ATOM 1393 C C . ALA A 1 176 ? -3.102 -0.554 4.631 1.00 91.56 176 ALA A C 1
ATOM 1395 O O . ALA A 1 176 ? -3.687 0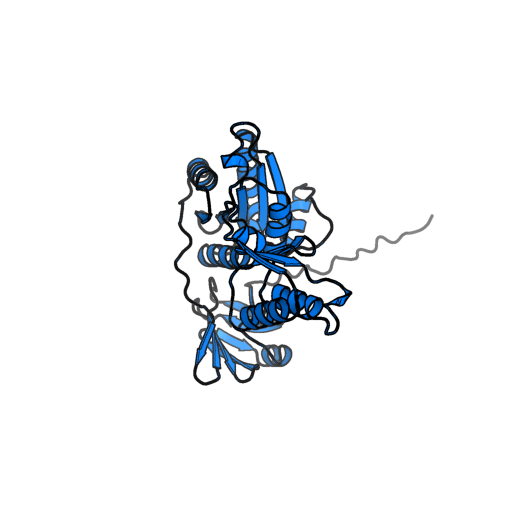.526 4.743 1.00 91.56 176 ALA A O 1
ATOM 1396 N N . LYS A 1 177 ? -3.692 -1.705 4.974 1.00 87.81 177 LYS A N 1
ATOM 1397 C CA . LYS A 1 177 ? -5.066 -1.837 5.485 1.00 87.81 177 LYS A CA 1
ATOM 1398 C C . LYS A 1 177 ? -5.338 -0.988 6.727 1.00 87.81 177 LYS A C 1
ATOM 1400 O O . LYS A 1 177 ? -6.373 -0.331 6.773 1.00 87.81 177 LYS A O 1
ATOM 1405 N N . LEU A 1 178 ? -4.440 -0.987 7.711 1.00 87.81 178 LEU A N 1
ATOM 1406 C CA . LEU A 1 178 ? -4.575 -0.196 8.935 1.00 87.81 178 LEU A CA 1
ATOM 1407 C C . LEU A 1 178 ? -4.620 1.291 8.615 1.00 87.81 178 LEU A C 1
ATOM 1409 O O . LEU A 1 178 ? -5.513 1.980 9.087 1.00 87.81 178 LEU A O 1
ATOM 1413 N N . VAL A 1 179 ? -3.698 1.765 7.775 1.00 91.44 179 VAL A N 1
ATOM 1414 C CA . VAL A 1 179 ? -3.628 3.172 7.355 1.00 91.44 179 VAL A CA 1
ATOM 1415 C C . VAL A 1 179 ? -4.951 3.610 6.732 1.00 91.44 179 VAL A C 1
ATOM 1417 O O . VAL A 1 179 ? -5.499 4.645 7.107 1.00 91.44 179 VAL A O 1
ATOM 1420 N N . ARG A 1 180 ? -5.512 2.780 5.844 1.00 89.62 180 ARG A N 1
ATOM 1421 C CA . ARG A 1 180 ? -6.811 3.034 5.207 1.00 89.62 180 ARG A CA 1
ATOM 1422 C C . ARG A 1 180 ? -7.971 3.016 6.201 1.00 89.62 180 ARG A C 1
ATOM 1424 O O . ARG A 1 180 ? -8.823 3.896 6.148 1.00 89.62 180 ARG A O 1
ATOM 1431 N N . LEU A 1 181 ? -8.011 2.033 7.100 1.00 86.88 181 LEU A N 1
ATOM 1432 C CA . LEU A 1 181 ? -9.087 1.883 8.088 1.00 86.88 181 LEU A CA 1
ATOM 1433 C C . LEU A 1 181 ? -9.070 2.984 9.157 1.00 86.88 181 LEU A C 1
ATOM 1435 O O . LEU A 1 181 ? -10.127 3.431 9.597 1.00 86.88 181 LEU A O 1
ATOM 1439 N N . LEU A 1 182 ? -7.881 3.441 9.546 1.00 86.62 182 LEU A N 1
ATOM 1440 C CA . LEU A 1 182 ? -7.686 4.582 10.439 1.00 86.62 182 LEU A CA 1
ATOM 1441 C C . LEU A 1 182 ? -7.786 5.931 9.714 1.00 86.62 182 LEU A C 1
ATOM 1443 O O . LEU A 1 182 ? -7.775 6.963 10.374 1.00 86.62 182 LEU A O 1
ATOM 1447 N N . ARG A 1 183 ? -7.907 5.928 8.379 1.00 88.38 183 ARG A N 1
ATOM 1448 C CA . ARG A 1 183 ? -7.972 7.123 7.522 1.00 88.38 183 ARG A CA 1
ATOM 1449 C C . ARG A 1 183 ? -6.834 8.114 7.790 1.00 88.38 183 ARG A C 1
ATOM 1451 O O . ARG A 1 183 ? -7.047 9.322 7.736 1.00 88.38 183 ARG A O 1
ATOM 1458 N N . ILE A 1 184 ? -5.634 7.602 8.067 1.00 92.50 184 ILE A N 1
ATOM 1459 C CA . ILE A 1 184 ? -4.463 8.456 8.290 1.00 92.50 184 ILE A CA 1
ATOM 1460 C C . ILE A 1 184 ? -4.187 9.227 6.987 1.00 92.50 184 ILE A C 1
ATOM 1462 O O . ILE A 1 184 ? -4.113 8.591 5.927 1.00 92.50 184 ILE A O 1
ATOM 1466 N N . PRO A 1 185 ? -4.047 10.565 7.032 1.00 94.69 185 PRO A N 1
ATOM 1467 C CA . PRO A 1 185 ? -3.717 11.354 5.855 1.00 94.69 185 PRO A CA 1
ATOM 1468 C C . PRO A 1 185 ? -2.450 10.843 5.170 1.00 94.69 185 PRO A C 1
ATOM 1470 O O . PRO A 1 185 ? -1.428 10.631 5.824 1.00 94.69 185 PRO A O 1
ATOM 1473 N N . LEU A 1 186 ? -2.511 10.624 3.857 1.00 96.94 186 LEU A N 1
ATOM 1474 C CA . LEU A 1 186 ? -1.427 9.998 3.103 1.00 96.94 186 LEU A CA 1
ATOM 1475 C C . LEU A 1 186 ? -1.152 10.773 1.820 1.00 96.94 186 LEU A C 1
ATOM 1477 O O . LEU A 1 186 ? -2.019 10.936 0.963 1.00 96.94 186 LEU A O 1
ATOM 1481 N N . THR A 1 187 ? 0.092 11.212 1.686 1.00 98.12 187 THR A N 1
ATOM 1482 C CA . THR A 1 187 ? 0.620 11.875 0.494 1.00 98.12 187 THR A CA 1
ATOM 1483 C C . THR A 1 187 ? 1.694 10.999 -0.128 1.00 98.12 187 THR A C 1
ATOM 1485 O O . THR A 1 187 ? 2.488 10.390 0.587 1.00 98.12 187 THR A O 1
ATOM 1488 N N . GLN A 1 188 ? 1.751 10.940 -1.454 1.00 98.12 188 GLN A N 1
ATOM 1489 C CA . GLN A 1 188 ? 2.903 10.412 -2.173 1.00 98.12 188 GLN A CA 1
ATOM 1490 C C . GLN A 1 188 ? 3.626 11.534 -2.907 1.00 98.12 188 GLN A C 1
ATOM 1492 O O . GLN A 1 188 ? 2.984 12.410 -3.476 1.00 98.12 188 GLN A O 1
ATOM 1497 N N . VAL A 1 189 ? 4.952 11.459 -2.950 1.00 97.75 189 VAL A N 1
ATOM 1498 C CA . VAL A 1 189 ? 5.768 12.199 -3.913 1.00 97.75 189 VAL A CA 1
ATOM 1499 C C . VAL A 1 189 ? 6.432 11.173 -4.823 1.00 97.75 189 VAL A C 1
ATOM 1501 O O . VAL A 1 189 ? 7.157 10.302 -4.345 1.00 97.75 189 VAL A O 1
ATOM 1504 N N . GLU A 1 190 ? 6.147 11.237 -6.120 1.00 95.81 190 GLU A N 1
ATOM 1505 C CA . GLU A 1 190 ? 6.845 10.449 -7.140 1.00 95.81 190 GLU A CA 1
ATOM 1506 C C . GLU A 1 190 ? 7.886 11.338 -7.817 1.00 95.81 190 GLU A C 1
ATOM 1508 O O . GLU A 1 190 ? 7.568 12.469 -8.174 1.00 95.81 190 GLU A O 1
ATOM 1513 N N . THR A 1 191 ? 9.113 10.842 -7.987 1.00 93.44 191 THR A N 1
ATOM 1514 C CA . THR A 1 191 ? 10.233 11.628 -8.539 1.00 93.44 191 THR A CA 1
ATOM 1515 C C . THR A 1 191 ? 10.452 11.432 -10.038 1.00 93.44 191 THR A C 1
ATOM 1517 O O . THR A 1 191 ? 11.181 12.205 -10.655 1.00 93.44 191 THR A O 1
ATOM 1520 N N . ALA A 1 192 ? 9.839 10.418 -10.652 1.00 90.25 192 ALA A N 1
ATOM 1521 C CA . ALA A 1 192 ? 9.983 10.160 -12.079 1.00 90.25 192 ALA A CA 1
ATOM 1522 C C . ALA A 1 192 ? 9.419 11.297 -12.952 1.00 90.25 192 ALA A C 1
ATOM 1524 O O . ALA A 1 192 ? 8.353 11.837 -12.670 1.00 90.25 192 ALA A O 1
ATOM 1525 N N . GLU A 1 193 ? 10.102 11.574 -14.071 1.00 88.81 193 GLU A N 1
ATOM 1526 C CA . GLU A 1 193 ? 9.599 12.403 -15.185 1.00 88.81 193 GLU A CA 1
ATOM 1527 C C . GLU A 1 193 ? 9.154 13.817 -14.757 1.00 88.81 193 GLU A C 1
ATOM 1529 O O . GLU A 1 193 ? 8.088 14.286 -15.136 1.00 88.81 193 GLU A O 1
ATOM 1534 N N . GLY A 1 194 ? 9.977 14.500 -13.954 1.00 84.94 194 GLY A N 1
ATOM 1535 C CA . GLY A 1 194 ? 9.684 15.849 -13.444 1.00 84.94 194 GLY A CA 1
ATOM 1536 C C . GLY A 1 194 ? 8.927 15.856 -12.115 1.00 84.94 194 GLY A C 1
ATOM 1537 O O . GLY A 1 194 ? 8.938 16.862 -11.417 1.00 84.94 194 GLY A O 1
ATOM 1538 N N . GLY A 1 195 ? 8.380 14.708 -11.718 1.00 91.19 195 GLY A N 1
ATOM 1539 C CA . GLY A 1 195 ? 7.788 14.466 -10.413 1.00 91.19 195 GLY A CA 1
ATOM 1540 C C . GLY A 1 195 ? 6.362 14.990 -10.241 1.00 91.19 195 GLY A C 1
ATOM 1541 O O . GLY A 1 195 ? 5.871 15.837 -10.982 1.00 91.19 195 GLY A O 1
ATOM 1542 N N . THR A 1 196 ? 5.663 14.452 -9.245 1.00 96.38 196 THR A N 1
ATOM 1543 C CA . THR A 1 196 ? 4.301 14.870 -8.881 1.00 96.38 196 THR A CA 1
ATOM 1544 C C . THR A 1 196 ? 4.033 14.588 -7.410 1.00 96.38 196 THR A C 1
ATOM 1546 O O . THR A 1 196 ? 4.614 13.669 -6.820 1.00 96.38 196 THR A O 1
ATOM 1549 N N . VAL A 1 197 ? 3.105 15.342 -6.830 1.00 98.31 197 VAL A N 1
ATOM 1550 C CA . VAL A 1 197 ? 2.512 15.041 -5.529 1.00 98.31 197 VAL A CA 1
ATOM 1551 C C . VAL A 1 197 ? 1.140 14.418 -5.749 1.00 98.31 197 VAL A C 1
ATOM 1553 O O . VAL A 1 197 ? 0.306 14.979 -6.449 1.00 98.31 197 VAL A O 1
ATOM 1556 N N . ILE A 1 198 ? 0.883 13.268 -5.133 1.00 97.62 198 ILE A N 1
ATOM 1557 C CA . ILE A 1 198 ? -0.403 12.569 -5.212 1.00 97.62 198 ILE A CA 1
ATOM 1558 C C . ILE A 1 198 ? -1.029 12.570 -3.823 1.00 97.62 198 ILE A C 1
ATOM 1560 O O . ILE A 1 198 ? -0.473 12.002 -2.878 1.00 97.62 198 ILE A O 1
ATOM 1564 N N . HIS A 1 199 ? -2.195 13.194 -3.700 1.00 97.12 199 HIS A N 1
ATOM 1565 C CA . HIS A 1 199 ? -2.964 13.195 -2.461 1.00 97.12 199 HIS A CA 1
ATOM 1566 C C . HIS A 1 199 ? -3.845 11.942 -2.391 1.00 97.12 199 HIS A C 1
ATOM 1568 O O . HIS A 1 199 ? -4.836 11.856 -3.107 1.00 97.12 199 HIS A O 1
ATOM 1574 N N . TRP A 1 200 ? -3.510 10.956 -1.553 1.00 95.44 200 TRP A N 1
ATOM 1575 C CA . TRP A 1 200 ? -4.270 9.700 -1.488 1.00 95.44 200 TRP A CA 1
ATOM 1576 C C . TRP A 1 200 ? -5.514 9.784 -0.610 1.00 95.44 200 TRP A C 1
ATOM 1578 O O . TRP A 1 200 ? -6.541 9.198 -0.958 1.00 95.44 200 TRP A O 1
ATOM 1588 N N . SER A 1 201 ? -5.422 10.453 0.539 1.00 92.00 201 SER A N 1
ATOM 1589 C CA . SER A 1 201 ? -6.526 10.541 1.497 1.00 92.00 201 SER A CA 1
ATOM 1590 C C . SER A 1 201 ? -6.273 11.563 2.600 1.00 92.00 201 SER A C 1
ATOM 1592 O O . SER A 1 201 ? -5.122 11.826 2.948 1.00 92.00 201 SER A O 1
ATOM 1594 N N . GLY A 1 202 ? -7.358 11.994 3.251 1.00 90.62 202 GLY A N 1
ATOM 1595 C CA . GLY A 1 202 ? -7.333 12.759 4.500 1.00 90.62 202 GLY A CA 1
ATOM 1596 C C . GLY A 1 202 ? -7.149 14.259 4.284 1.00 90.62 202 GLY A C 1
ATOM 1597 O O . GLY A 1 202 ? -7.550 14.792 3.257 1.00 90.62 202 GLY A O 1
ATOM 1598 N N . ASP A 1 203 ? -6.564 14.930 5.273 1.00 91.44 203 ASP A N 1
ATOM 1599 C CA . ASP A 1 203 ? -6.235 16.357 5.213 1.00 91.44 203 ASP A CA 1
ATOM 1600 C C . ASP A 1 203 ? -5.215 16.643 4.078 1.00 91.44 203 ASP A C 1
ATOM 1602 O O . ASP A 1 203 ? -4.139 16.029 4.064 1.00 91.44 203 ASP A O 1
ATOM 1606 N N . PRO A 1 204 ? -5.513 17.555 3.125 1.00 94.31 204 PRO A N 1
ATOM 1607 C CA . PRO A 1 204 ? -4.628 17.879 2.007 1.00 94.31 204 PRO A CA 1
ATOM 1608 C C . PRO A 1 204 ? -3.454 18.800 2.370 1.00 94.31 204 PRO A C 1
ATOM 1610 O O . PRO A 1 204 ? -2.583 19.013 1.521 1.00 94.31 204 PRO A O 1
ATOM 1613 N N . PHE A 1 205 ? -3.376 19.310 3.604 1.00 94.31 205 PHE A N 1
ATOM 1614 C CA . PHE A 1 205 ? -2.362 20.272 4.051 1.00 94.31 205 PHE A CA 1
ATOM 1615 C C . PHE A 1 205 ? -0.933 19.890 3.645 1.00 94.31 205 PHE A C 1
ATOM 1617 O O . PHE A 1 205 ? -0.219 20.696 3.049 1.00 94.31 205 PHE A O 1
ATOM 1624 N N . LEU A 1 206 ? -0.503 18.656 3.940 1.00 96.38 206 LEU A N 1
ATOM 1625 C CA . LEU A 1 206 ? 0.862 18.226 3.629 1.00 96.38 206 LEU A CA 1
ATOM 1626 C C . LEU A 1 206 ? 1.096 18.136 2.115 1.00 96.38 206 LEU A C 1
ATOM 1628 O O . LEU A 1 206 ? 2.141 18.571 1.633 1.00 96.38 206 LEU A O 1
ATOM 1632 N N . SER A 1 207 ? 0.127 17.607 1.364 1.00 98.00 207 SER A N 1
ATOM 1633 C CA . SER A 1 207 ? 0.221 17.488 -0.093 1.00 98.00 207 SER A CA 1
ATOM 1634 C C . SER A 1 207 ? 0.279 18.844 -0.792 1.00 98.00 207 SER A C 1
ATOM 1636 O O . SER A 1 207 ? 1.127 19.039 -1.658 1.00 98.00 207 SER A O 1
ATOM 1638 N N . GLU A 1 208 ? -0.552 19.805 -0.388 1.00 98.25 208 GLU A N 1
ATOM 1639 C CA . GLU A 1 208 ? -0.528 21.160 -0.949 1.00 98.25 208 GLU A CA 1
ATOM 1640 C C . GLU A 1 208 ? 0.779 21.877 -0.623 1.00 98.25 208 GLU A C 1
ATOM 1642 O O . GLU A 1 208 ? 1.383 22.506 -1.496 1.00 98.25 208 GLU A O 1
ATOM 1647 N N . LYS A 1 209 ? 1.247 21.751 0.624 1.00 98.12 209 LYS A N 1
ATOM 1648 C CA . LYS A 1 209 ? 2.492 22.380 1.064 1.00 98.12 209 LYS A CA 1
ATOM 1649 C C . LYS A 1 209 ? 3.700 21.818 0.313 1.00 98.12 209 LYS A C 1
ATOM 1651 O O . LYS A 1 209 ? 4.520 22.590 -0.179 1.00 98.12 209 LYS A O 1
ATOM 1656 N N . LEU A 1 210 ? 3.780 20.494 0.158 1.00 98.44 210 LEU A N 1
ATOM 1657 C CA . LEU A 1 210 ? 4.833 19.842 -0.628 1.00 98.44 210 LEU A CA 1
ATOM 1658 C C . LEU A 1 210 ? 4.770 20.232 -2.107 1.00 98.44 210 LEU A C 1
ATOM 1660 O O . LEU A 1 210 ? 5.804 20.578 -2.671 1.00 98.44 210 LEU A O 1
ATOM 1664 N N . ALA A 1 211 ? 3.584 20.220 -2.721 1.00 98.38 211 ALA A N 1
ATOM 1665 C CA . ALA A 1 211 ? 3.419 20.578 -4.129 1.00 98.38 211 ALA A CA 1
ATOM 1666 C C . ALA A 1 211 ? 3.915 22.003 -4.408 1.00 98.38 211 ALA A C 1
ATOM 1668 O O . ALA A 1 211 ? 4.720 22.209 -5.315 1.00 98.38 211 ALA A O 1
ATOM 1669 N N . ARG A 1 212 ? 3.528 22.970 -3.565 1.00 98.38 212 ARG A N 1
ATOM 1670 C CA . ARG A 1 212 ? 3.976 24.366 -3.682 1.00 98.38 212 ARG A CA 1
ATOM 1671 C C . ARG A 1 212 ? 5.482 24.512 -3.476 1.00 98.38 212 ARG A C 1
ATOM 1673 O O . ARG A 1 212 ? 6.142 25.145 -4.289 1.00 98.38 212 ARG A O 1
ATOM 1680 N N . SER A 1 213 ? 6.045 23.930 -2.417 1.00 98.19 213 SER A N 1
ATOM 1681 C CA . SER A 1 213 ? 7.471 24.107 -2.094 1.00 98.19 213 SER A CA 1
ATOM 1682 C C . SER A 1 213 ? 8.427 23.347 -3.015 1.00 98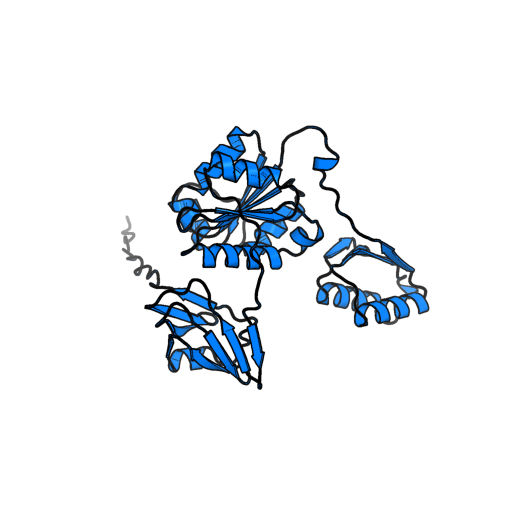.19 213 SER A C 1
ATOM 1684 O O . SER A 1 213 ? 9.600 23.708 -3.121 1.00 98.19 213 SER A O 1
ATOM 1686 N N . LEU A 1 214 ? 7.948 22.295 -3.679 1.00 97.06 214 LEU A N 1
ATOM 1687 C CA . LEU A 1 214 ? 8.718 21.555 -4.678 1.00 97.06 214 LEU A CA 1
ATOM 1688 C C . LEU A 1 214 ? 8.448 22.033 -6.112 1.00 97.06 214 LEU A C 1
ATOM 1690 O O . LEU A 1 214 ? 9.142 21.574 -7.016 1.00 97.06 214 LEU A O 1
ATOM 1694 N N . SER A 1 215 ? 7.487 22.943 -6.311 1.00 97.19 215 SER A N 1
ATOM 1695 C CA . SER A 1 215 ? 6.974 23.353 -7.626 1.00 97.19 215 SER A CA 1
ATOM 1696 C C . SER A 1 215 ? 6.512 22.159 -8.472 1.00 97.19 215 SER A C 1
ATOM 1698 O O . SER A 1 215 ? 6.818 22.068 -9.659 1.00 97.19 215 SER A O 1
ATOM 1700 N N . LEU A 1 216 ? 5.801 21.221 -7.842 1.00 97.12 216 LEU A N 1
ATOM 1701 C CA . LEU A 1 216 ? 5.288 20.004 -8.469 1.00 97.12 216 LEU A CA 1
ATOM 1702 C C . LEU A 1 216 ? 3.773 20.073 -8.642 1.00 97.12 216 LEU A C 1
ATOM 1704 O O . LEU A 1 216 ? 3.060 20.660 -7.829 1.00 97.12 216 LEU A O 1
ATOM 1708 N N . GLU A 1 217 ? 3.272 19.395 -9.671 1.00 96.69 217 GLU A N 1
ATOM 1709 C CA . GLU A 1 217 ? 1.836 19.228 -9.872 1.00 96.69 217 GLU A CA 1
ATOM 1710 C C . GLU A 1 217 ? 1.222 18.405 -8.730 1.00 96.69 217 GLU A C 1
ATOM 1712 O O . GLU A 1 217 ? 1.713 17.316 -8.409 1.00 96.69 217 GLU A O 1
ATOM 1717 N N . LEU A 1 218 ? 0.128 18.911 -8.151 1.00 97.69 218 LEU A N 1
ATOM 1718 C CA . LEU A 1 218 ? -0.710 18.181 -7.205 1.00 97.69 218 LEU A CA 1
ATOM 1719 C C . LEU A 1 218 ? -1.819 17.439 -7.958 1.00 97.69 218 LEU A C 1
ATOM 1721 O O . LEU A 1 218 ? -2.663 18.061 -8.598 1.00 97.69 218 LEU A O 1
ATOM 1725 N N . ARG A 1 219 ? -1.845 16.112 -7.838 1.00 94.94 219 ARG A N 1
ATOM 1726 C CA . ARG A 1 219 ? -2.833 15.238 -8.474 1.00 94.94 219 ARG A CA 1
ATOM 1727 C C . ARG A 1 219 ? -3.702 14.524 -7.450 1.00 94.94 219 ARG A C 1
ATOM 1729 O O . ARG A 1 219 ? -3.239 14.096 -6.389 1.00 94.94 219 ARG A O 1
ATOM 1736 N N . SER A 1 220 ? -4.958 14.309 -7.822 1.00 89.44 220 SER A N 1
ATOM 1737 C CA . SER A 1 220 ? -5.796 13.298 -7.182 1.00 89.44 220 SER A CA 1
ATOM 1738 C C . SER A 1 220 ? -5.379 11.894 -7.642 1.00 89.44 220 SER A C 1
ATOM 1740 O O . SER A 1 220 ? -4.792 11.739 -8.720 1.00 89.44 220 SER A O 1
ATOM 1742 N N . PRO A 1 221 ? -5.686 10.841 -6.867 1.00 84.69 221 PRO A N 1
ATOM 1743 C CA . PRO A 1 221 ? -5.431 9.472 -7.285 1.00 84.69 221 PRO A CA 1
ATOM 1744 C C . PRO A 1 221 ? -6.224 9.194 -8.565 1.00 84.69 221 PRO A C 1
ATOM 1746 O O . PRO A 1 221 ? -7.421 9.490 -8.598 1.00 84.69 221 PRO A O 1
ATOM 1749 N N . PRO A 1 222 ? -5.611 8.646 -9.627 1.00 76.31 222 PRO A N 1
ATOM 1750 C CA . PRO A 1 222 ? -6.344 8.432 -10.866 1.00 76.31 222 PRO A CA 1
ATOM 1751 C C . PRO A 1 222 ? -7.450 7.382 -10.682 1.00 76.31 222 PRO A C 1
ATOM 1753 O O . PRO A 1 222 ? -7.291 6.455 -9.881 1.00 76.31 222 PRO A O 1
ATOM 1756 N N . PRO A 1 223 ? -8.553 7.469 -11.448 1.00 69.31 223 PRO A N 1
ATOM 1757 C CA . PRO A 1 223 ? -9.555 6.417 -11.482 1.00 69.31 223 PRO A CA 1
ATOM 1758 C C . PRO A 1 223 ? -8.909 5.126 -11.982 1.00 69.31 223 PRO A C 1
ATOM 1760 O O . PRO A 1 223 ? -8.131 5.094 -12.938 1.00 69.31 223 PRO A O 1
ATOM 1763 N N . PHE A 1 224 ? -9.203 4.038 -11.291 1.00 64.12 224 PHE A N 1
ATOM 1764 C CA . PHE A 1 224 ? -8.415 2.829 -11.403 1.00 64.12 224 PHE A CA 1
ATOM 1765 C C . PHE A 1 224 ? -9.174 1.721 -12.124 1.00 64.12 224 PHE A C 1
ATOM 1767 O O . PHE A 1 224 ? -10.086 1.117 -11.565 1.00 64.12 224 PHE A O 1
ATOM 1774 N N . THR A 1 225 ? -8.723 1.362 -13.325 1.00 63.69 225 THR A N 1
ATOM 1775 C CA . THR A 1 225 ? -9.176 0.145 -14.007 1.00 63.69 225 THR A CA 1
ATOM 1776 C C . THR A 1 225 ? -8.485 -1.092 -13.421 1.00 63.69 225 THR A C 1
ATOM 1778 O O . THR A 1 225 ? -7.322 -1.050 -12.990 1.00 63.69 225 THR A O 1
ATOM 1781 N N . SER A 1 226 ? -9.212 -2.212 -13.343 1.00 69.38 226 SER A N 1
ATOM 1782 C CA . SER A 1 226 ? -8.608 -3.497 -12.981 1.00 69.38 226 SER A CA 1
ATOM 1783 C C . SER A 1 226 ? -7.569 -3.882 -14.034 1.00 69.38 226 SER A C 1
ATOM 1785 O O . SER A 1 226 ? -7.834 -3.819 -15.230 1.00 69.38 226 SER A O 1
ATOM 1787 N N . ARG A 1 227 ? -6.383 -4.317 -13.596 1.00 80.69 227 ARG A N 1
ATOM 1788 C CA . ARG A 1 227 ? -5.372 -4.908 -14.495 1.00 80.69 227 ARG A CA 1
ATOM 1789 C C . ARG A 1 227 ? -5.616 -6.378 -14.769 1.00 80.69 227 ARG A C 1
ATOM 1791 O O . ARG A 1 227 ? -4.943 -6.935 -15.629 1.00 80.69 227 ARG A O 1
ATOM 1798 N N . ILE A 1 228 ? -6.481 -6.989 -13.963 1.00 89.75 228 ILE A N 1
ATOM 1799 C CA . ILE A 1 228 ? -6.821 -8.395 -14.041 1.00 89.75 228 ILE A CA 1
ATOM 1800 C C . ILE A 1 228 ? -8.201 -8.504 -14.664 1.00 89.75 228 ILE A C 1
ATOM 1802 O O . ILE A 1 228 ? -9.183 -8.050 -14.077 1.00 89.75 228 ILE A O 1
ATOM 1806 N N . GLU A 1 229 ? -8.258 -9.134 -15.824 1.00 92.56 229 GLU A N 1
ATOM 1807 C CA . GLU A 1 229 ? -9.504 -9.541 -16.457 1.00 92.56 229 GLU A CA 1
ATOM 1808 C C . GLU A 1 229 ? -9.583 -11.066 -16.429 1.00 92.56 229 GLU A C 1
ATOM 1810 O O . GLU A 1 229 ? -8.580 -11.762 -16.618 1.00 92.56 229 GLU A O 1
ATOM 1815 N N . ARG A 1 230 ? -10.776 -11.591 -16.149 1.00 92.94 230 ARG A N 1
ATOM 1816 C CA . ARG A 1 230 ? -11.061 -13.023 -16.205 1.00 92.94 230 ARG A CA 1
ATOM 1817 C C . ARG A 1 230 ? -12.153 -13.243 -17.233 1.00 92.94 230 ARG A C 1
ATOM 1819 O O . ARG A 1 230 ? -13.274 -12.789 -17.032 1.00 92.94 230 ARG A O 1
ATOM 1826 N N . ARG A 1 231 ? -11.823 -13.938 -18.317 1.00 93.00 231 ARG A N 1
ATOM 1827 C CA . ARG A 1 231 ? -12.758 -14.209 -19.412 1.00 93.00 231 ARG A CA 1
ATOM 1828 C C . ARG A 1 231 ? -12.415 -15.541 -20.064 1.00 93.00 231 ARG A C 1
ATOM 1830 O O . ARG A 1 231 ? -11.249 -15.810 -20.331 1.00 93.00 231 ARG A O 1
ATOM 1837 N N . GLY A 1 232 ? -13.428 -16.376 -20.307 1.00 88.75 232 GLY A N 1
ATOM 1838 C CA . GLY A 1 232 ? -13.272 -17.642 -21.038 1.00 88.75 232 GLY A CA 1
ATOM 1839 C C . GLY A 1 232 ? -12.229 -18.595 -20.437 1.00 88.75 232 GLY A C 1
ATOM 1840 O O . GLY A 1 232 ? -11.429 -19.160 -21.173 1.00 88.75 232 GLY A O 1
ATOM 1841 N N . GLY A 1 233 ? -12.165 -18.710 -19.104 1.00 90.12 233 GLY A N 1
ATOM 1842 C CA . GLY A 1 233 ? -11.176 -19.552 -18.409 1.00 90.12 233 GLY A CA 1
ATOM 1843 C C . GLY A 1 233 ? -9.738 -19.008 -18.404 1.00 90.12 233 GLY A C 1
ATOM 1844 O O . GLY A 1 233 ? -8.843 -19.640 -17.844 1.00 90.12 233 GLY A O 1
ATOM 1845 N N . ARG A 1 234 ? -9.502 -17.827 -18.989 1.00 95.50 234 ARG A N 1
ATOM 1846 C CA . ARG A 1 234 ? -8.202 -17.150 -19.013 1.00 95.50 234 ARG A CA 1
ATOM 1847 C C . ARG A 1 234 ? -8.150 -15.994 -18.023 1.00 95.50 234 ARG A C 1
ATOM 1849 O O . ARG A 1 234 ? -9.151 -15.330 -17.748 1.00 95.50 234 ARG A O 1
ATOM 1856 N N . VAL A 1 235 ? -6.949 -15.748 -17.512 1.00 96.31 235 VAL A N 1
ATOM 1857 C CA . VAL A 1 235 ? -6.601 -14.591 -16.688 1.00 96.31 235 VAL A CA 1
ATOM 1858 C C . VAL A 1 235 ? -5.650 -13.711 -17.484 1.00 96.31 235 VAL A C 1
ATOM 1860 O O . VAL A 1 235 ? -4.557 -14.147 -17.840 1.00 96.31 235 VAL A O 1
ATOM 1863 N N . TYR A 1 236 ? -6.050 -12.469 -17.718 1.00 96.00 236 TYR A N 1
ATOM 1864 C CA . TYR A 1 236 ? -5.259 -11.456 -18.406 1.00 96.00 236 TYR A CA 1
ATOM 1865 C C . TYR A 1 236 ? -4.701 -10.493 -17.369 1.00 96.00 236 TYR A C 1
ATOM 1867 O O . TYR A 1 236 ? -5.446 -10.007 -16.521 1.00 96.00 236 TYR A O 1
ATOM 1875 N N . ARG A 1 237 ? -3.401 -10.203 -17.422 1.00 94.75 237 ARG A N 1
ATOM 1876 C CA . ARG A 1 237 ? -2.751 -9.204 -16.573 1.00 94.75 237 ARG A CA 1
ATOM 1877 C C . ARG A 1 237 ? -2.011 -8.178 -17.412 1.00 94.75 237 ARG A C 1
ATOM 1879 O O . ARG A 1 237 ? -0.922 -8.465 -17.912 1.00 94.75 237 ARG A O 1
ATOM 1886 N N . ARG A 1 238 ? -2.553 -6.962 -17.482 1.00 92.94 238 ARG A N 1
ATOM 1887 C CA . ARG A 1 238 ? -1.865 -5.825 -18.107 1.00 92.94 238 ARG A CA 1
ATOM 1888 C C . ARG A 1 238 ? -0.682 -5.370 -17.248 1.00 92.94 238 ARG A C 1
ATOM 1890 O O . ARG A 1 238 ? -0.814 -5.182 -16.031 1.00 92.94 238 ARG A O 1
ATOM 1897 N N . LEU A 1 239 ? 0.478 -5.207 -17.873 1.00 90.75 239 LEU A N 1
ATOM 1898 C CA . LEU A 1 239 ? 1.674 -4.620 -17.271 1.00 90.75 239 LEU A CA 1
ATOM 1899 C C . LEU A 1 239 ? 1.706 -3.121 -17.573 1.00 90.75 239 LEU A C 1
ATOM 1901 O O . LEU A 1 239 ? 1.199 -2.695 -18.601 1.00 90.75 239 LEU A O 1
ATOM 1905 N N . MET A 1 240 ? 2.270 -2.321 -16.670 1.00 85.12 240 MET A N 1
ATOM 1906 C CA . MET A 1 240 ? 2.220 -0.856 -16.776 1.00 85.12 240 MET A CA 1
ATOM 1907 C C . MET A 1 240 ? 3.604 -0.258 -16.585 1.00 85.12 240 MET A C 1
ATOM 1909 O O . MET A 1 240 ? 4.435 -0.849 -15.887 1.00 85.12 240 MET A O 1
ATOM 1913 N N . GLY A 1 241 ? 3.849 0.884 -17.226 1.00 81.88 241 GLY A N 1
ATOM 1914 C CA . GLY A 1 241 ? 5.171 1.490 -17.325 1.00 81.88 241 GLY A CA 1
ATOM 1915 C C . GLY A 1 241 ? 6.207 0.582 -17.988 1.00 81.88 241 GLY A C 1
ATOM 1916 O O . GLY A 1 241 ? 7.400 0.722 -17.715 1.00 81.88 241 GLY A O 1
ATOM 1917 N N . VAL A 1 242 ? 5.783 -0.398 -18.792 1.00 88.75 242 VAL A N 1
ATOM 1918 C CA . VAL A 1 242 ? 6.699 -1.274 -19.530 1.00 88.75 242 VAL A CA 1
ATOM 1919 C C . VAL A 1 242 ? 7.265 -0.502 -20.713 1.00 88.75 242 VAL A C 1
ATOM 1921 O O . VAL A 1 242 ? 6.554 0.254 -21.370 1.00 88.75 242 VAL A O 1
ATOM 1924 N N . ARG A 1 243 ? 8.558 -0.677 -20.979 1.00 89.31 243 ARG A N 1
ATOM 1925 C CA . ARG A 1 243 ? 9.212 -0.129 -22.175 1.00 89.31 243 ARG A CA 1
ATOM 1926 C C . ARG A 1 243 ? 9.664 -1.281 -23.074 1.00 89.31 243 ARG A C 1
ATOM 1928 O O . ARG A 1 243 ? 9.987 -2.336 -22.528 1.00 89.31 243 ARG A O 1
ATOM 1935 N N . PRO A 1 244 ? 9.717 -1.110 -24.407 1.00 93.00 244 PRO A N 1
ATOM 1936 C CA . PRO A 1 244 ? 10.323 -2.102 -25.293 1.00 93.00 244 PRO A CA 1
ATOM 1937 C C . PRO A 1 244 ? 11.754 -2.464 -24.856 1.00 93.00 244 PRO A C 1
ATOM 1939 O O . PRO A 1 244 ? 12.491 -1.599 -24.365 1.00 93.00 244 PRO A O 1
ATOM 1942 N N . GLY A 1 245 ? 12.118 -3.738 -25.012 1.00 93.25 245 GLY A N 1
ATOM 1943 C CA . GLY A 1 245 ? 13.421 -4.305 -24.653 1.00 93.25 245 GLY A CA 1
ATOM 1944 C C . GLY A 1 245 ? 13.584 -4.706 -23.181 1.00 93.25 245 GLY A C 1
ATOM 1945 O O . GLY A 1 245 ? 14.669 -5.104 -22.761 1.00 93.25 245 GLY A O 1
ATOM 1946 N N . GLU A 1 246 ? 12.546 -4.586 -22.347 1.00 93.75 246 GLU A N 1
ATOM 1947 C CA . GLU A 1 246 ? 12.620 -5.009 -20.947 1.00 93.75 246 GLU A CA 1
ATOM 1948 C C . GLU A 1 246 ? 12.357 -6.509 -20.803 1.00 93.75 246 GLU A C 1
ATOM 1950 O O . GLU A 1 246 ? 11.353 -7.043 -21.275 1.00 93.75 246 GLU A O 1
ATOM 1955 N N . LYS A 1 247 ? 13.213 -7.199 -20.047 1.00 96.12 247 LYS A N 1
ATOM 1956 C CA . LYS A 1 247 ? 12.961 -8.579 -19.632 1.00 96.12 247 LYS A CA 1
ATOM 1957 C C . LYS A 1 247 ? 11.768 -8.615 -18.689 1.00 96.12 247 LYS A C 1
ATOM 1959 O O . LYS A 1 247 ? 11.688 -7.820 -17.751 1.00 96.12 247 LYS A O 1
ATOM 1964 N N . ILE A 1 248 ? 10.868 -9.565 -18.909 1.00 96.50 248 ILE A N 1
ATOM 1965 C CA . ILE A 1 248 ? 9.665 -9.776 -18.104 1.00 96.50 248 ILE A CA 1
ATOM 1966 C C . ILE A 1 248 ? 9.933 -10.926 -17.143 1.00 96.50 248 ILE A C 1
ATOM 1968 O O . ILE A 1 248 ? 10.230 -12.044 -17.563 1.00 96.50 248 ILE A O 1
ATOM 1972 N N . LEU A 1 249 ? 9.813 -10.653 -15.846 1.00 95.69 249 LEU A N 1
ATOM 1973 C CA . LEU A 1 249 ? 10.007 -11.629 -14.787 1.00 95.69 249 LEU A CA 1
ATOM 1974 C C . LEU A 1 249 ? 8.681 -11.956 -14.115 1.00 95.69 249 LEU A C 1
ATOM 1976 O O . LEU A 1 249 ? 7.979 -11.048 -13.670 1.00 95.69 249 LEU A O 1
ATOM 1980 N N . VAL A 1 250 ? 8.389 -13.245 -13.959 1.00 95.62 250 VAL A N 1
ATOM 1981 C CA . VAL A 1 250 ? 7.251 -13.754 -13.184 1.00 95.62 250 VAL A CA 1
ATOM 1982 C C . VAL A 1 250 ? 7.795 -14.656 -12.084 1.00 95.62 250 VAL A C 1
ATOM 1984 O O . VAL A 1 250 ? 8.531 -15.599 -12.355 1.00 95.62 250 VAL A O 1
ATOM 1987 N N . ASN A 1 251 ? 7.492 -14.323 -10.827 1.00 92.44 251 ASN A N 1
ATOM 1988 C CA . ASN A 1 251 ? 8.009 -14.998 -9.630 1.00 92.44 251 ASN A CA 1
ATOM 1989 C C . ASN A 1 251 ? 9.540 -15.205 -9.648 1.00 92.44 251 ASN A C 1
ATOM 1991 O O . ASN A 1 251 ? 10.047 -16.198 -9.144 1.00 92.44 251 ASN A O 1
ATOM 1995 N N . GLY A 1 252 ? 10.276 -14.250 -10.227 1.00 89.50 252 GLY A N 1
ATOM 1996 C CA . GLY A 1 252 ? 11.742 -14.262 -10.283 1.00 89.50 252 GLY A CA 1
ATOM 1997 C C . GLY A 1 252 ? 12.351 -14.897 -11.537 1.00 89.50 252 GLY A C 1
ATOM 1998 O O . GLY A 1 252 ? 13.532 -14.682 -11.787 1.00 89.50 252 GLY A O 1
ATOM 1999 N N . TYR A 1 253 ? 11.573 -15.591 -12.370 1.00 94.31 253 TYR A N 1
ATOM 2000 C CA . TYR A 1 253 ? 12.071 -16.176 -13.619 1.00 94.31 253 TYR A CA 1
ATOM 2001 C C . TYR A 1 253 ? 11.795 -15.270 -14.811 1.00 94.31 253 TYR A C 1
ATOM 2003 O O . TYR A 1 253 ? 10.686 -14.757 -14.955 1.00 94.31 253 TYR A O 1
ATOM 2011 N N . VAL A 1 254 ? 12.784 -15.112 -15.693 1.00 95.81 254 VAL A N 1
ATOM 2012 C CA . VAL A 1 254 ? 12.610 -14.397 -16.964 1.00 95.81 254 VAL A CA 1
ATOM 2013 C C . VAL A 1 254 ? 11.759 -15.245 -17.900 1.00 95.81 254 VAL A C 1
ATOM 2015 O O . VAL A 1 254 ? 12.222 -16.277 -18.375 1.00 95.81 254 VAL A O 1
ATOM 2018 N N . VAL A 1 255 ? 10.529 -14.814 -18.167 1.00 97.00 255 VAL A N 1
ATOM 2019 C CA . VAL A 1 255 ? 9.557 -15.530 -19.012 1.00 97.00 255 VAL A CA 1
ATOM 2020 C C . VAL A 1 255 ? 9.472 -14.989 -20.433 1.00 97.00 255 VAL A C 1
ATOM 2022 O O . VAL A 1 255 ? 8.825 -15.605 -21.277 1.00 97.00 255 VAL A O 1
ATOM 2025 N N . GLY A 1 256 ? 10.099 -13.847 -20.701 1.00 96.75 256 GLY A N 1
ATOM 2026 C CA . GLY A 1 256 ? 10.008 -13.177 -21.987 1.00 96.75 256 GLY A CA 1
ATOM 2027 C C . GLY A 1 256 ? 10.631 -11.789 -21.986 1.00 96.75 256 GLY A C 1
ATOM 2028 O O . GLY A 1 256 ? 11.308 -11.395 -21.031 1.00 96.75 256 GLY A O 1
ATOM 2029 N N . GLU A 1 257 ? 10.356 -11.041 -23.045 1.00 97.00 257 GLU A N 1
ATOM 2030 C CA . GLU A 1 257 ? 10.812 -9.667 -23.252 1.00 97.00 257 GLU A CA 1
ATOM 2031 C C . GLU A 1 257 ? 9.692 -8.823 -23.861 1.00 97.00 257 GLU A C 1
ATOM 2033 O O . GLU A 1 257 ? 8.926 -9.302 -24.695 1.00 97.00 257 GLU A O 1
ATOM 2038 N N . SER A 1 258 ? 9.556 -7.572 -23.435 1.00 96.69 258 SER A N 1
ATOM 2039 C CA . SER A 1 258 ? 8.585 -6.641 -24.005 1.00 96.69 258 SER A CA 1
ATOM 2040 C C . SER A 1 258 ? 9.033 -6.149 -25.381 1.00 96.69 258 SER A C 1
ATOM 2042 O O . SER A 1 258 ? 10.146 -5.663 -25.553 1.00 96.69 258 SER A O 1
ATOM 2044 N N . LEU A 1 259 ? 8.135 -6.213 -26.360 1.00 95.88 259 LEU A N 1
ATOM 2045 C CA . LEU A 1 259 ? 8.340 -5.657 -27.704 1.00 95.88 259 LEU A CA 1
ATOM 2046 C C . LEU A 1 259 ? 7.610 -4.318 -27.882 1.00 95.88 259 LEU A C 1
ATOM 2048 O O . LEU A 1 259 ? 7.873 -3.579 -28.821 1.00 95.88 259 LEU A O 1
ATOM 2052 N N . SER A 1 260 ? 6.705 -3.988 -26.962 1.00 94.75 260 SER A N 1
ATOM 2053 C CA . SER A 1 260 ? 5.941 -2.742 -26.940 1.00 94.75 260 SER A CA 1
ATOM 2054 C C . SER A 1 260 ? 5.795 -2.218 -25.506 1.00 94.75 260 SER A C 1
ATOM 2056 O O . SER A 1 260 ? 6.185 -2.883 -24.542 1.00 94.75 260 SER A O 1
ATOM 2058 N N . SER A 1 261 ? 5.219 -1.026 -25.353 1.00 89.44 261 SER A N 1
ATOM 2059 C CA . SER A 1 261 ? 4.808 -0.492 -24.048 1.00 89.44 261 SER A CA 1
ATOM 2060 C C . SER A 1 261 ? 3.481 -1.071 -23.538 1.00 89.44 261 SER A C 1
ATOM 2062 O O . SER A 1 261 ? 3.190 -0.970 -22.347 1.00 89.44 261 SER A O 1
ATOM 2064 N N . ASN A 1 262 ? 2.693 -1.720 -24.403 1.00 92.12 262 ASN A N 1
ATOM 2065 C CA . ASN A 1 262 ? 1.408 -2.321 -24.053 1.00 92.12 262 ASN A CA 1
ATOM 2066 C C . ASN A 1 262 ? 1.538 -3.847 -23.971 1.00 92.12 262 ASN A C 1
ATOM 2068 O O . ASN A 1 262 ? 1.345 -4.562 -24.954 1.00 92.12 262 ASN A O 1
ATOM 2072 N N . VAL A 1 263 ? 1.889 -4.343 -22.783 1.00 95.88 263 VAL A N 1
ATOM 2073 C CA . VAL A 1 263 ? 2.139 -5.772 -22.555 1.00 95.88 263 VAL A CA 1
ATOM 2074 C C . VAL A 1 263 ? 1.052 -6.392 -21.688 1.00 95.88 263 VAL A C 1
ATOM 2076 O O . VAL A 1 263 ? 0.741 -5.881 -20.610 1.00 95.88 263 VAL A O 1
ATOM 2079 N N . THR A 1 264 ? 0.517 -7.536 -22.116 1.00 96.94 264 THR A N 1
ATOM 2080 C CA . THR A 1 264 ? -0.459 -8.317 -21.338 1.00 96.94 264 THR A CA 1
ATOM 2081 C C . THR A 1 264 ? -0.013 -9.768 -21.203 1.00 96.94 264 THR A C 1
ATOM 2083 O O . THR A 1 264 ? 0.223 -10.449 -22.196 1.00 96.94 264 THR A O 1
ATOM 2086 N N . LEU A 1 265 ? 0.081 -10.248 -19.962 1.00 97.50 265 LEU A N 1
ATOM 2087 C CA . LEU A 1 265 ? 0.316 -11.660 -19.657 1.00 97.50 265 LEU A CA 1
ATOM 2088 C C . LEU A 1 265 ? -1.008 -12.415 -19.654 1.00 97.50 265 LEU A C 1
ATOM 2090 O O . LEU A 1 265 ? -1.973 -11.932 -19.062 1.00 97.50 265 LEU A O 1
ATOM 2094 N N . ILE A 1 266 ? -1.039 -13.603 -20.246 1.00 97.31 266 ILE A N 1
ATOM 2095 C CA . ILE A 1 266 ? -2.239 -14.442 -20.301 1.00 97.31 266 ILE A CA 1
ATOM 2096 C C . ILE A 1 266 ? -1.915 -15.800 -19.699 1.00 97.31 266 ILE A C 1
ATOM 2098 O O . ILE A 1 266 ? -0.955 -16.449 -20.112 1.00 97.31 266 ILE A O 1
ATOM 2102 N N . ALA A 1 267 ? -2.717 -16.233 -18.730 1.00 96.94 267 ALA A N 1
ATOM 2103 C CA . ALA A 1 267 ? -2.628 -17.572 -18.166 1.00 96.94 267 ALA A CA 1
ATOM 2104 C C . ALA A 1 267 ? -3.956 -18.317 -18.262 1.00 96.94 267 ALA A C 1
ATOM 2106 O O . ALA A 1 267 ? -5.022 -17.730 -18.069 1.00 96.94 267 ALA A O 1
ATOM 2107 N N . ARG A 1 268 ? -3.867 -19.626 -18.481 1.00 95.56 268 ARG A N 1
ATOM 2108 C CA . ARG A 1 268 ? -4.991 -20.565 -18.498 1.00 95.56 268 ARG A CA 1
ATOM 2109 C C . ARG A 1 268 ? -4.655 -21.755 -17.611 1.00 95.56 268 ARG A C 1
ATOM 2111 O O . ARG A 1 268 ? -3.519 -22.222 -17.629 1.00 95.56 268 ARG A O 1
ATOM 2118 N N . ASP A 1 269 ? -5.605 -22.187 -16.784 1.00 91.88 269 ASP A N 1
ATOM 2119 C CA . ASP A 1 269 ? -5.431 -23.316 -15.851 1.00 91.88 269 ASP A CA 1
ATOM 2120 C C . ASP A 1 269 ? -4.161 -23.195 -14.986 1.00 91.88 269 ASP A C 1
ATOM 2122 O O . ASP A 1 269 ? -3.455 -24.156 -14.672 1.00 91.88 269 ASP A O 1
ATOM 2126 N N . GLY A 1 270 ? -3.846 -21.947 -14.623 1.00 91.25 270 GLY A N 1
ATOM 2127 C CA . GLY A 1 270 ? -2.667 -21.595 -13.851 1.00 91.25 270 GLY A CA 1
ATOM 2128 C C . GLY A 1 270 ? -1.345 -21.732 -14.605 1.00 91.25 270 GLY A C 1
ATOM 2129 O O . GLY A 1 270 ? -0.320 -21.797 -13.951 1.00 91.25 270 GLY A O 1
ATOM 2130 N N . ARG A 1 271 ? -1.292 -21.791 -15.936 1.00 94.88 271 ARG A N 1
ATOM 2131 C CA . ARG A 1 271 ? -0.030 -21.777 -16.701 1.00 94.88 271 ARG A CA 1
ATOM 2132 C C . ARG A 1 271 ? 0.037 -20.530 -17.567 1.00 94.88 271 ARG A C 1
ATOM 2134 O O . ARG A 1 271 ? -0.952 -20.177 -18.201 1.00 94.88 271 ARG A O 1
ATOM 2141 N N . LEU A 1 272 ? 1.194 -19.868 -17.598 1.00 96.62 272 LEU A N 1
ATOM 2142 C CA . LEU A 1 272 ? 1.417 -18.728 -18.490 1.00 96.62 272 LEU A CA 1
ATOM 2143 C C . LEU A 1 272 ? 1.447 -19.226 -19.947 1.00 96.62 272 LEU A C 1
ATOM 2145 O O . LEU A 1 272 ? 2.315 -20.013 -20.316 1.00 96.62 272 LEU A O 1
ATOM 2149 N N . GLU A 1 273 ? 0.480 -18.782 -20.743 1.00 94.50 273 GLU A N 1
ATOM 2150 C CA . GLU A 1 273 ? 0.209 -19.233 -22.115 1.00 94.50 273 GLU A CA 1
ATOM 2151 C C . GLU A 1 273 ? 0.824 -18.256 -23.133 1.00 94.50 273 GLU A C 1
ATOM 2153 O O . GLU A 1 273 ? 1.541 -18.654 -24.060 1.00 94.50 273 GLU A O 1
ATOM 2158 N N . GLU A 1 274 ? 0.603 -16.954 -22.924 1.00 95.94 274 GLU A N 1
ATOM 2159 C CA . GLU A 1 274 ? 0.945 -15.894 -23.877 1.00 95.94 274 GLU A CA 1
ATOM 2160 C C . GLU A 1 274 ? 1.450 -14.611 -23.203 1.00 95.94 274 GLU A C 1
ATOM 2162 O O . GLU A 1 274 ? 1.178 -14.326 -22.032 1.00 95.94 274 GLU A O 1
ATOM 2167 N N . ILE A 1 275 ? 2.196 -13.829 -23.989 1.00 97.62 275 ILE A N 1
ATOM 2168 C CA . ILE A 1 275 ? 2.644 -12.473 -23.671 1.00 97.62 275 ILE A CA 1
ATOM 2169 C C . ILE A 1 275 ? 2.284 -11.605 -24.881 1.00 97.62 275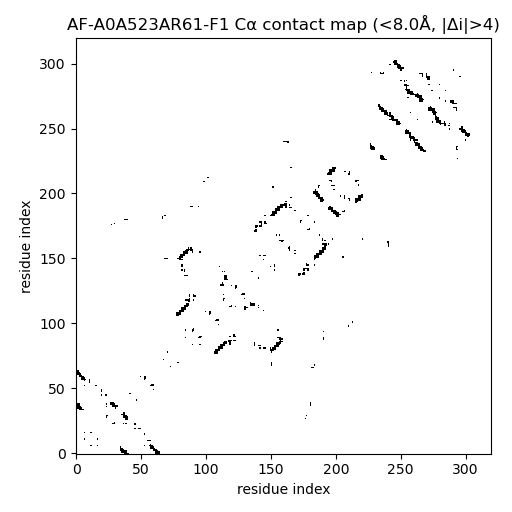 ILE A C 1
ATOM 2171 O O . ILE A 1 275 ? 3.025 -11.568 -25.858 1.00 97.62 275 ILE A O 1
ATOM 2175 N N . LEU A 1 276 ? 1.138 -10.926 -24.843 1.00 97.12 276 LEU A N 1
ATOM 2176 C CA . LEU A 1 276 ? 0.776 -9.966 -25.887 1.00 97.12 276 LEU A CA 1
ATOM 2177 C C . LEU A 1 276 ? 1.678 -8.738 -25.787 1.00 97.12 276 LEU A C 1
ATOM 2179 O O . LEU A 1 276 ? 1.957 -8.271 -24.681 1.00 97.12 276 LEU A O 1
ATOM 2183 N N . GLY A 1 277 ? 2.131 -8.225 -26.932 1.00 96.25 277 GLY A N 1
ATOM 2184 C CA . GLY A 1 277 ? 3.073 -7.105 -26.988 1.00 96.25 277 GLY A CA 1
ATOM 2185 C C . GLY A 1 277 ? 4.497 -7.463 -26.539 1.00 96.25 277 GLY A C 1
ATOM 2186 O O . GLY A 1 277 ? 5.286 -6.556 -26.267 1.00 96.25 277 GLY A O 1
ATOM 2187 N N . GLY A 1 278 ? 4.831 -8.757 -26.443 1.00 96.75 278 GLY A N 1
ATOM 2188 C CA . GLY A 1 278 ? 6.147 -9.261 -26.049 1.00 96.75 278 GLY A CA 1
ATOM 2189 C C . GLY A 1 278 ? 6.494 -10.615 -26.677 1.00 96.75 278 GLY A C 1
ATOM 2190 O O . GLY A 1 278 ? 5.657 -11.265 -27.296 1.00 96.75 278 GLY A O 1
ATOM 2191 N N . SER A 1 279 ? 7.742 -11.045 -26.512 1.00 96.75 279 SER A N 1
ATOM 2192 C CA . SER A 1 279 ? 8.222 -12.373 -26.901 1.00 96.75 279 SER A CA 1
ATOM 2193 C C . SER A 1 279 ? 8.256 -13.315 -25.695 1.00 96.75 279 SER A C 1
ATOM 2195 O O . SER A 1 279 ? 8.469 -12.892 -24.557 1.00 96.75 279 SER A O 1
ATOM 2197 N N . LYS A 1 280 ? 8.039 -14.614 -25.935 1.00 97.06 280 LYS A N 1
ATOM 2198 C CA . LYS A 1 280 ? 8.079 -15.665 -24.907 1.00 97.06 280 LYS A CA 1
ATOM 2199 C C . LYS A 1 280 ? 9.447 -16.326 -24.849 1.00 97.06 280 LYS A C 1
ATOM 2201 O O . LYS A 1 280 ? 10.017 -16.651 -25.885 1.00 97.06 280 LYS A O 1
ATOM 2206 N N . TYR A 1 281 ? 9.903 -16.650 -23.643 1.00 96.19 281 TYR A N 1
ATOM 2207 C CA . TYR A 1 281 ? 11.040 -17.536 -23.397 1.00 96.19 281 TYR A CA 1
ATOM 2208 C C . TYR A 1 281 ? 10.535 -18.872 -22.836 1.00 96.19 281 TYR A C 1
ATOM 2210 O O . TYR A 1 281 ? 10.294 -18.972 -21.629 1.00 96.19 281 TYR A O 1
ATOM 2218 N N . PRO A 1 282 ? 10.392 -19.925 -23.669 1.00 93.62 282 PRO A N 1
ATOM 2219 C CA . PRO A 1 282 ? 9.754 -21.182 -23.266 1.00 93.62 282 PRO A CA 1
ATOM 2220 C C . PRO A 1 282 ? 10.373 -21.820 -22.019 1.00 93.62 282 PRO A C 1
ATOM 2222 O O . PRO A 1 282 ? 9.654 -22.220 -21.106 1.00 93.62 282 PRO A O 1
ATOM 2225 N N . ARG A 1 283 ? 11.710 -21.835 -21.924 1.00 91.94 283 ARG A N 1
ATOM 2226 C CA . ARG A 1 283 ? 12.427 -22.361 -20.748 1.00 91.94 283 ARG A CA 1
ATOM 2227 C C . ARG A 1 283 ? 12.090 -21.592 -19.467 1.00 91.94 283 ARG A C 1
ATOM 2229 O O . ARG A 1 283 ? 11.984 -22.185 -18.400 1.00 91.94 283 ARG A O 1
ATOM 2236 N N . GLY A 1 284 ? 11.914 -20.276 -19.563 1.00 91.50 284 GLY A N 1
ATOM 2237 C CA . GLY A 1 284 ? 11.523 -19.429 -18.439 1.00 91.50 284 GLY A CA 1
ATOM 2238 C C . GLY A 1 284 ? 10.100 -19.697 -17.969 1.00 91.50 284 GLY A C 1
ATOM 2239 O O . GLY A 1 284 ? 9.860 -19.860 -16.776 1.00 91.50 284 GLY A O 1
ATOM 2240 N N . ILE A 1 285 ? 9.170 -19.820 -18.918 1.00 94.19 285 ILE A N 1
ATOM 2241 C CA . ILE A 1 285 ? 7.768 -20.172 -18.653 1.00 94.19 285 ILE A CA 1
ATOM 2242 C C . ILE A 1 285 ? 7.669 -21.542 -17.971 1.00 94.19 285 ILE A C 1
ATOM 2244 O O . ILE A 1 285 ? 6.947 -21.688 -16.986 1.00 94.19 285 ILE A O 1
ATOM 2248 N N . GLN A 1 286 ? 8.436 -22.530 -18.443 1.00 92.75 286 GLN A N 1
ATOM 2249 C CA . GLN A 1 286 ? 8.490 -23.854 -17.818 1.00 92.75 286 GLN A CA 1
ATOM 2250 C C . GLN A 1 286 ? 8.981 -23.789 -16.366 1.00 92.75 286 GLN A C 1
ATOM 2252 O O . GLN A 1 286 ? 8.379 -24.428 -15.506 1.00 92.75 286 GLN A O 1
ATOM 2257 N N . LYS A 1 287 ? 10.011 -22.980 -16.073 1.00 93.56 287 LYS A N 1
ATOM 2258 C CA . LYS A 1 287 ? 10.531 -22.790 -14.705 1.00 93.56 287 LYS A CA 1
ATOM 2259 C C . LYS A 1 287 ? 9.524 -22.136 -13.755 1.00 93.56 287 LYS A C 1
ATOM 2261 O O . LYS A 1 287 ? 9.533 -22.454 -12.573 1.00 93.56 287 LYS A O 1
ATOM 2266 N N . VAL A 1 288 ? 8.658 -21.250 -14.253 1.00 94.56 288 VAL A N 1
ATOM 2267 C CA . VAL A 1 288 ? 7.580 -20.657 -13.439 1.00 94.56 288 VAL A CA 1
ATOM 2268 C C . VAL A 1 288 ? 6.546 -21.705 -13.025 1.00 94.56 288 VAL A C 1
ATOM 2270 O O . VAL A 1 288 ? 6.042 -21.649 -11.905 1.00 94.56 288 VAL A O 1
ATOM 2273 N N . GLY A 1 289 ? 6.218 -22.653 -13.907 1.00 92.50 289 GLY A N 1
ATOM 2274 C CA . GLY A 1 289 ? 5.234 -23.697 -13.623 1.00 92.50 289 GLY A CA 1
ATOM 2275 C C . GLY A 1 289 ? 3.819 -23.143 -13.415 1.00 92.50 289 GLY A C 1
ATOM 2276 O O . GLY A 1 289 ? 3.325 -22.363 -14.234 1.00 92.50 289 GLY A O 1
ATOM 2277 N N . LYS A 1 290 ? 3.146 -23.579 -12.338 1.00 94.94 290 LYS A N 1
ATOM 2278 C CA . LYS A 1 290 ? 1.808 -23.084 -11.981 1.00 94.94 290 LYS A CA 1
ATOM 2279 C C . LYS A 1 290 ? 1.883 -21.672 -11.385 1.00 94.94 290 LYS A C 1
ATOM 2281 O O . LYS A 1 290 ? 2.637 -21.419 -10.451 1.00 94.94 290 LYS A O 1
ATOM 2286 N N . VAL A 1 291 ? 1.054 -20.762 -11.881 1.00 94.69 291 VAL A N 1
ATOM 2287 C CA . VAL A 1 291 ? 1.016 -19.347 -11.525 1.00 94.69 291 VAL A CA 1
ATOM 2288 C C . VAL A 1 291 ? -0.417 -18.811 -11.495 1.00 94.69 291 VAL A C 1
ATOM 2290 O O . VAL A 1 291 ? -1.181 -18.940 -12.446 1.00 94.69 291 VAL A O 1
ATOM 2293 N N . ASP A 1 292 ? -0.766 -18.135 -10.402 1.00 93.62 292 ASP A N 1
ATOM 2294 C CA . ASP A 1 292 ? -1.934 -17.255 -10.339 1.00 93.62 292 ASP A CA 1
ATOM 2295 C C . ASP A 1 292 ? -1.485 -15.838 -10.712 1.00 93.62 292 ASP A C 1
ATOM 2297 O O . ASP A 1 292 ? -0.873 -15.141 -9.897 1.00 93.62 292 ASP A O 1
ATOM 2301 N N . LEU A 1 293 ? -1.770 -15.396 -11.942 1.00 93.38 293 LEU A N 1
ATOM 2302 C CA . LEU A 1 293 ? -1.358 -14.067 -12.405 1.00 93.38 293 LEU A CA 1
ATOM 2303 C C . LEU A 1 293 ? -1.930 -12.929 -11.555 1.00 93.38 293 LEU A C 1
ATOM 2305 O O . LEU A 1 293 ? -1.299 -11.875 -11.497 1.00 93.38 293 LEU A O 1
ATOM 2309 N N . ALA A 1 294 ? -3.052 -13.115 -10.853 1.00 87.69 294 ALA A N 1
ATOM 2310 C CA . ALA A 1 294 ? -3.588 -12.084 -9.964 1.00 87.69 294 ALA A CA 1
ATOM 2311 C C . ALA A 1 294 ? -2.701 -11.866 -8.725 1.00 87.69 294 ALA A C 1
ATOM 2313 O O . ALA A 1 294 ? -2.639 -10.756 -8.199 1.00 87.69 294 ALA A O 1
ATOM 2314 N N . LYS A 1 295 ? -1.975 -12.903 -8.287 1.00 87.69 295 LYS A N 1
ATOM 2315 C CA . LYS A 1 295 ? -1.125 -12.880 -7.082 1.00 87.69 295 LYS A CA 1
ATOM 2316 C C . LYS A 1 295 ? 0.372 -12.872 -7.382 1.00 87.69 295 LYS A C 1
ATOM 2318 O O . LYS A 1 295 ? 1.164 -12.502 -6.519 1.00 87.69 295 LYS A O 1
ATOM 2323 N N . ALA A 1 296 ? 0.767 -13.260 -8.592 1.00 90.25 296 ALA A N 1
ATOM 2324 C CA . ALA A 1 296 ? 2.164 -13.399 -8.973 1.00 90.25 296 ALA A CA 1
ATOM 2325 C C . ALA A 1 296 ? 2.952 -12.090 -8.816 1.00 90.25 296 ALA A C 1
ATOM 2327 O O . ALA A 1 296 ? 2.458 -10.985 -9.088 1.00 90.25 296 ALA A O 1
ATOM 2328 N N . THR A 1 297 ? 4.223 -12.214 -8.443 1.00 88.25 297 THR A N 1
ATOM 2329 C CA . THR A 1 297 ? 5.157 -11.090 -8.521 1.00 88.25 297 THR A CA 1
ATOM 2330 C C . THR A 1 297 ? 5.593 -10.937 -9.966 1.00 88.25 297 THR A C 1
ATOM 2332 O O . THR A 1 297 ? 6.205 -11.844 -10.520 1.00 88.25 297 THR A O 1
ATOM 2335 N N . VAL A 1 298 ? 5.296 -9.786 -10.569 1.00 90.56 298 VAL A N 1
ATOM 2336 C CA . VAL A 1 298 ? 5.712 -9.467 -11.937 1.00 90.56 298 VAL A CA 1
ATOM 2337 C C . VAL A 1 298 ? 6.584 -8.224 -11.910 1.00 90.56 298 VAL A C 1
ATOM 2339 O O . VAL A 1 298 ? 6.203 -7.226 -11.295 1.00 90.56 298 VAL A O 1
ATOM 2342 N N . LYS A 1 299 ? 7.756 -8.299 -12.541 1.00 89.25 299 LYS A N 1
ATOM 2343 C CA . LYS A 1 299 ? 8.717 -7.197 -12.668 1.00 89.25 299 LYS A CA 1
ATOM 2344 C C . LYS A 1 299 ? 9.167 -7.094 -14.118 1.00 89.25 299 LYS A C 1
ATOM 2346 O O . LYS A 1 299 ? 9.230 -8.110 -14.803 1.00 89.25 299 LYS A O 1
ATOM 2351 N N . THR A 1 300 ? 9.522 -5.893 -14.559 1.00 90.31 300 THR A N 1
ATOM 2352 C CA . THR A 1 300 ? 10.234 -5.705 -15.825 1.00 90.31 300 THR A CA 1
ATOM 2353 C C . THR A 1 300 ? 11.515 -4.918 -15.591 1.00 90.31 300 THR A C 1
ATOM 2355 O O . THR A 1 300 ? 11.547 -4.039 -14.727 1.00 90.31 300 THR A O 1
ATOM 2358 N N . LEU A 1 301 ? 12.590 -5.292 -16.284 1.00 86.94 301 LEU A N 1
ATOM 2359 C CA . LEU A 1 301 ? 13.936 -4.749 -16.079 1.00 86.94 301 LEU A CA 1
ATOM 2360 C C . LEU A 1 301 ? 14.670 -4.673 -17.424 1.00 86.94 301 LEU A C 1
ATOM 2362 O O . LEU A 1 301 ? 14.601 -5.620 -18.203 1.00 86.94 301 LEU A O 1
ATOM 2366 N N . ARG A 1 302 ? 15.395 -3.579 -17.691 1.00 81.25 302 ARG A N 1
ATOM 2367 C CA . ARG A 1 302 ? 16.270 -3.476 -18.880 1.00 81.25 302 ARG A CA 1
ATOM 2368 C C . ARG A 1 302 ? 17.577 -4.235 -18.697 1.00 81.25 302 ARG A C 1
ATOM 2370 O O . ARG A 1 302 ? 18.000 -4.975 -19.574 1.00 81.25 302 ARG A O 1
ATOM 2377 N N . THR A 1 303 ? 18.199 -4.062 -17.541 1.00 68.81 303 THR A N 1
ATOM 2378 C CA . THR A 1 303 ? 19.475 -4.679 -17.193 1.00 68.81 303 THR A CA 1
ATOM 2379 C C . THR A 1 303 ? 19.350 -5.372 -15.848 1.00 68.81 303 THR A C 1
ATOM 2381 O O . THR A 1 303 ? 18.701 -4.883 -14.920 1.00 68.81 303 THR A O 1
ATOM 2384 N N . PHE A 1 304 ? 19.984 -6.532 -15.731 1.00 58.69 304 PHE A N 1
ATOM 2385 C CA . PHE A 1 304 ? 20.317 -7.072 -14.424 1.00 58.69 304 PHE A CA 1
ATOM 2386 C C . PHE A 1 304 ? 21.518 -6.278 -13.917 1.00 58.69 304 PHE A C 1
ATOM 2388 O O . PHE A 1 304 ? 22.490 -6.123 -14.655 1.00 58.69 304 PHE A O 1
ATOM 2395 N N . ARG A 1 305 ? 21.484 -5.779 -12.673 1.00 46.88 305 ARG A N 1
ATOM 2396 C CA . ARG A 1 305 ? 22.743 -5.437 -11.998 1.00 46.88 305 ARG A CA 1
ATOM 2397 C C . ARG A 1 305 ? 23.485 -6.758 -11.818 1.00 46.88 305 ARG A C 1
ATOM 2399 O O . ARG A 1 305 ? 23.212 -7.502 -10.881 1.00 46.88 305 ARG A O 1
ATOM 2406 N N . ILE A 1 306 ? 24.370 -7.064 -12.758 1.00 40.56 306 ILE A N 1
ATOM 2407 C CA . ILE A 1 306 ? 25.430 -8.034 -12.545 1.00 40.56 306 ILE A CA 1
ATOM 2408 C C . ILE A 1 306 ? 26.373 -7.312 -11.592 1.00 40.56 306 ILE A C 1
ATOM 2410 O O . ILE A 1 306 ? 27.147 -6.452 -12.002 1.00 40.56 306 ILE A O 1
ATOM 2414 N N . LEU A 1 307 ? 26.244 -7.584 -10.294 1.00 38.53 307 LEU A N 1
ATOM 2415 C CA . LEU A 1 307 ? 27.394 -7.400 -9.424 1.00 38.53 307 LEU A CA 1
ATOM 2416 C C . LEU A 1 307 ? 28.432 -8.359 -9.998 1.00 38.53 307 LEU A C 1
ATOM 2418 O O . LEU A 1 307 ? 28.236 -9.574 -9.930 1.00 38.53 307 LEU A O 1
ATOM 2422 N N . GLY A 1 308 ? 29.462 -7.821 -10.656 1.00 34.69 308 GLY A N 1
ATOM 2423 C CA . GLY A 1 308 ? 30.623 -8.624 -11.014 1.00 34.69 308 GLY A CA 1
ATOM 2424 C C . GLY A 1 308 ? 31.079 -9.380 -9.762 1.00 34.69 308 GLY A C 1
ATOM 2425 O O . GLY A 1 308 ? 30.876 -8.862 -8.653 1.00 34.69 308 GLY A O 1
ATOM 2426 N N . PRO A 1 309 ? 31.621 -10.604 -9.892 1.00 36.41 309 PRO A N 1
ATOM 2427 C CA . PRO A 1 309 ? 32.210 -11.288 -8.752 1.00 36.41 309 PRO A CA 1
ATOM 2428 C C . PRO A 1 309 ? 33.087 -10.275 -8.023 1.00 36.41 309 PRO A C 1
ATOM 2430 O O . PRO A 1 309 ? 33.918 -9.628 -8.661 1.00 36.41 309 PRO A O 1
ATOM 2433 N N . LYS A 1 310 ? 32.865 -10.075 -6.716 1.00 43.94 310 LYS A N 1
ATOM 2434 C CA . LYS A 1 310 ? 33.875 -9.394 -5.908 1.00 43.94 310 LYS A CA 1
ATOM 2435 C C . LYS A 1 310 ? 35.162 -10.139 -6.217 1.00 43.94 310 LYS A C 1
ATOM 2437 O O . LYS A 1 310 ? 35.201 -11.351 -6.003 1.00 43.94 310 LYS A O 1
ATOM 2442 N N . GLU A 1 311 ? 36.156 -9.449 -6.766 1.00 38.69 311 GLU A N 1
ATOM 2443 C CA . GLU A 1 311 ? 37.509 -9.967 -6.762 1.00 38.69 311 GLU A CA 1
ATOM 2444 C C . GLU A 1 311 ? 37.798 -10.280 -5.297 1.00 38.69 311 GLU A C 1
ATOM 2446 O O . GLU A 1 311 ? 38.017 -9.389 -4.477 1.00 38.69 311 GLU A O 1
ATOM 2451 N N . ALA A 1 312 ? 37.708 -11.558 -4.942 1.00 36.69 312 ALA A N 1
ATOM 2452 C CA . ALA A 1 312 ? 38.327 -12.082 -3.752 1.00 36.69 312 ALA A CA 1
ATOM 2453 C 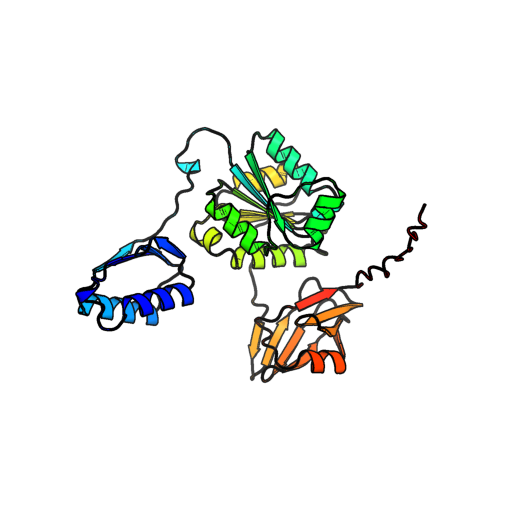C . ALA A 1 312 ? 39.828 -11.994 -4.028 1.00 36.69 312 ALA A C 1
ATOM 2455 O O . ALA A 1 312 ? 40.479 -12.988 -4.340 1.00 36.69 312 ALA A O 1
ATOM 2456 N N . ARG A 1 313 ? 40.371 -10.771 -3.991 1.00 37.72 313 ARG A N 1
ATOM 2457 C CA . ARG A 1 313 ? 41.793 -10.574 -3.782 1.00 37.72 313 ARG A CA 1
ATOM 2458 C C . ARG A 1 313 ? 42.034 -11.093 -2.381 1.00 37.72 313 ARG A C 1
ATOM 2460 O O . ARG A 1 313 ? 41.743 -10.430 -1.389 1.00 37.72 313 ARG A O 1
ATOM 2467 N N . GLY A 1 314 ? 42.457 -12.350 -2.333 1.00 43.41 314 GLY A N 1
ATOM 2468 C CA . GLY A 1 314 ? 43.140 -12.894 -1.187 1.00 43.41 314 GLY A CA 1
ATOM 2469 C C . GLY A 1 314 ? 44.363 -12.028 -0.947 1.00 43.41 314 GLY A C 1
ATOM 2470 O O . GLY A 1 314 ? 45.405 -12.232 -1.562 1.00 43.41 314 GLY A O 1
ATOM 2471 N N . GLU A 1 315 ? 44.237 -11.059 -0.051 1.00 35.31 315 GLU A N 1
ATOM 2472 C CA . GLU A 1 315 ? 45.384 -10.660 0.741 1.00 35.31 315 GLU A CA 1
ATOM 2473 C C . GLU A 1 315 ? 45.657 -11.828 1.676 1.00 35.31 315 GLU A C 1
ATOM 2475 O O . GLU A 1 315 ? 44.987 -12.052 2.687 1.00 35.31 315 GLU A O 1
ATOM 2480 N N . GLY A 1 316 ? 46.600 -12.659 1.236 1.00 35.53 316 GLY A N 1
ATOM 2481 C CA . GLY A 1 316 ? 47.189 -13.678 2.068 1.00 35.53 316 GLY A CA 1
ATOM 2482 C C . GLY A 1 316 ? 47.658 -13.028 3.359 1.00 35.53 316 GLY A C 1
ATOM 2483 O O . GLY A 1 316 ? 48.528 -12.159 3.350 1.00 35.53 316 GLY A O 1
ATOM 2484 N N . ARG A 1 317 ? 47.116 -13.504 4.479 1.00 39.03 317 ARG A N 1
ATOM 2485 C CA . ARG A 1 317 ? 47.846 -13.500 5.741 1.00 39.03 317 ARG A CA 1
ATOM 2486 C C . ARG A 1 317 ? 49.123 -14.305 5.513 1.00 39.03 317 ARG A C 1
ATOM 2488 O O . ARG A 1 317 ? 49.135 -15.522 5.676 1.00 39.03 317 ARG A O 1
ATOM 2495 N N . ARG A 1 318 ? 50.184 -13.630 5.077 1.00 38.50 318 ARG A N 1
ATOM 2496 C CA . ARG A 1 318 ? 51.542 -14.078 5.357 1.00 38.50 318 ARG A CA 1
ATOM 2497 C C . ARG A 1 318 ? 51.767 -13.796 6.832 1.00 38.50 318 ARG A C 1
ATOM 2499 O O . ARG A 1 318 ? 51.667 -12.650 7.260 1.00 38.50 318 ARG A O 1
ATOM 2506 N N . GLY A 1 319 ? 51.975 -14.866 7.589 1.00 39.00 319 GLY A N 1
ATOM 2507 C CA . GLY A 1 319 ? 52.517 -14.762 8.929 1.00 39.00 319 GLY A CA 1
ATOM 2508 C C . GLY A 1 319 ? 53.885 -14.088 8.886 1.00 39.00 319 GLY A C 1
ATOM 2509 O O . GLY A 1 319 ? 54.679 -14.341 7.978 1.00 39.00 319 GLY A O 1
ATOM 2510 N N . ASN A 1 320 ? 54.097 -13.189 9.834 1.00 38.44 320 ASN A N 1
ATOM 2511 C CA . ASN A 1 320 ? 55.082 -13.348 10.896 1.00 38.44 320 ASN A CA 1
ATOM 2512 C C . ASN A 1 320 ? 54.539 -12.642 12.137 1.00 38.44 320 ASN A C 1
ATOM 2514 O O . ASN A 1 320 ? 53.949 -11.551 11.964 1.00 38.44 320 ASN A O 1
#

Mean predicted aligned error: 8.9 Å

Foldseek 3Di:
DKKFKDADPVLCPPVLLVVLVVVCVVQVWDDPDSRIIQGPDDDPVNVVSVVVRVVSVMDMDDDDDDADQVCVVDVDDAAEEEEEEEAQCCLVVCVVVVVVVVCVVVRHHYQYAYADPRSVVNCVVVVNPGDDDDHDHSLVSVLVVVVVRGQAYEYEEEDQAPWVVLVVVVVSVVSNSSCVSNQRFYWYWYPHPPIAIEGATDDCVVSVSCCVVSVHHYDYRDDDDDQWDDDPQKTKGWDAPAAFQWFKDWQRFRFWTARHRTWIFMDHPQATDDIPRTGGDVVRSVVNPGHDPVPIDMDIGNDDPPPDPPPPPPPDPPDD

Solvent-accessible surface area (backbone atoms only — not comparable to full-atom values): 17730 Å² total; per-residue (Å²): 58,36,41,38,49,49,70,54,78,91,60,40,82,79,45,56,66,59,53,47,56,52,46,40,50,75,68,63,33,43,77,78,46,100,47,30,33,43,33,86,74,88,50,70,74,58,51,55,54,52,49,57,37,41,80,58,71,25,48,73,48,78,41,88,63,79,71,74,61,66,63,82,73,45,94,71,80,74,53,34,34,29,36,38,37,36,44,38,47,29,56,80,71,43,52,50,59,54,50,51,53,51,39,48,77,68,60,35,47,74,48,64,34,62,16,49,72,63,15,40,53,48,34,50,76,71,70,43,84,68,65,67,93,72,95,42,55,62,23,52,46,47,34,58,41,44,75,69,65,42,64,31,36,37,38,38,34,27,41,98,31,49,67,34,26,58,48,51,50,49,56,32,54,70,64,15,54,62,33,60,73,54,52,50,16,30,28,33,40,33,55,21,89,84,32,36,22,33,44,72,44,64,70,57,65,66,37,56,52,48,13,63,78,67,75,30,56,73,40,71,69,73,89,79,76,78,49,65,48,77,57,94,78,29,41,37,36,57,53,70,68,44,49,57,67,17,38,31,25,44,73,84,32,56,32,27,33,26,69,32,51,66,30,33,41,31,28,44,93,35,29,75,75,49,42,47,43,34,49,77,32,69,72,25,41,60,74,50,42,76,48,56,76,91,74,52,52,71,50,72,40,78,69,78,85,74,75,67,78,76,80,78,73,76,78,71,85,72,85,129

Sequence (320 aa):
MLLFYDIKPEEDRHGARIRLVRLLRKKGGIPIQRSTWLLPSLDEELMRLLEEIREKGGVIFLSEWKPIPLREIKKSGPIRVGVVIQGTRAIEEGMAERILRLLEGWGIKTEIRISGTMGRMAALSQGWEGDGKGFSLPSQALEELGRKNPDFLLLLTGCKSLENGVYMGRKIVENAKLVRLLRIPLTQVETAEGGTVIHWSGDPFLSEKLARSLSLELRSPPPFTSRIERRGGRVYRRLMGVRPGEKILVNGYVVGESLSSNVTLIARDGRLEEILGGSKYPRGIQKVGKVDLAKATVKTLRTFRILGPKEARGEGRRGN

Secondary structure (DSSP, 8-state):
-EEEEE--TTT-TT-HHHHHHHHHHHTT-EESSSSEEE-S---HHHH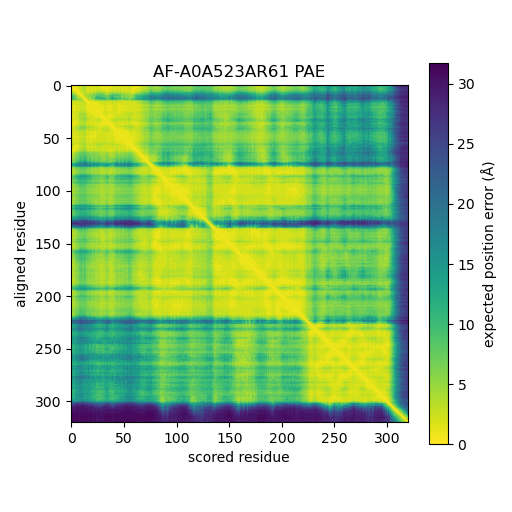HHHHHHHHTT-EEEEE------HHHH--SS--EEEEEEESSHHHHTSHHHHHHHHHHHTT-EEEEEEESHHHHHHHHHTT---S-SS---HHHHHHHHHHT--SEEEEEE--SSHHHHHHHHHHHHHH-HHHHHTT--EEEEE-GGG-EEEEEES--HHHHHHHHHHT-EEEPPPP---SEEEETTEEEEE--S--TTPEEEETTEEEEEESSS--EEEEETTEEEEEETEEE-HHHHHHH-B--TTTS-EEEES------------------

pLDDT: mean 87.51, std 13.79, range [34.69, 98.44]